Protein AF-X1T1V3-F1 (afdb_monomer_lite)

Secondary structure (DSSP, 8-state):
-HHHHHHHHHHHHHHHHH-SSTT-----TTEEEE--SPPTTSHHHHHHHHHHHHS-EEEES-HHHHHHS-HHHHHHHHHHHHHHH---EEEEEHHHHHHHHHHHHHHHTT----GGGGSHHHHHHHHHHHHHHHHTTS---HHHH---SEEEEESTTHHHHHHHHHHHHSSPPEEEE--TTTS-SEE--TT--S-EE-TTT----B--HHHHSHHHH-TT-----B-----

Radius of gyration: 20.26 Å; chains: 1; bounding box: 56×38×55 Å

Organism: NCBI:txid412755

Foldseek 3Di:
DLLVVLLVVVLQQLQLQLDPDPPDGPDDAAAEEEPLDDDPPFSVNSSVVVNVVVGRYCYQVDNVVVNVDDNVVSNVSSVLVCLQPNHAEYEEALVVLLVSQVVCQVCQVVDDDDPSCVPPSNVVLNVQQVVVCVVVVHTRALCSRHQHSGYEHEDPCCVPRQVSSCVRRVGRHWYFYDDRVQNGQWTDGSVSPDTDGDCVRDDDWAFPPVQVCVCVVPVPDDTDTDPPDDD

Structure (mmCIF, N/CA/C/O backbone):
data_AF-X1T1V3-F1
#
_entry.id   AF-X1T1V3-F1
#
loop_
_atom_site.group_PDB
_atom_site.id
_atom_site.type_symbol
_atom_site.label_atom_id
_atom_site.label_alt_id
_atom_site.label_comp_id
_atom_site.label_asym_id
_atom_site.label_entity_id
_atom_site.label_seq_id
_atom_site.pdbx_PDB_ins_code
_atom_site.Cartn_x
_atom_site.Cartn_y
_atom_site.Cartn_z
_atom_site.occupancy
_atom_site.B_iso_or_equiv
_atom_site.auth_seq_id
_atom_site.auth_comp_id
_atom_site.auth_asym_id
_atom_site.auth_atom_id
_atom_site.pdbx_PDB_model_num
ATOM 1 N N . GLN A 1 1 ? -4.264 11.431 -22.845 1.00 57.78 1 GLN A N 1
ATOM 2 C CA . GLN A 1 1 ? -3.847 10.055 -23.202 1.00 57.78 1 GLN A CA 1
ATOM 3 C C . GLN A 1 1 ? -2.901 9.435 -22.167 1.00 57.78 1 GLN A C 1
ATOM 5 O O . GLN A 1 1 ? -3.275 8.410 -21.622 1.00 57.78 1 GLN A O 1
ATOM 10 N N . SER A 1 2 ? -1.742 10.027 -21.831 1.00 70.00 2 SER A N 1
ATOM 11 C CA . SER A 1 2 ? -0.802 9.435 -20.842 1.00 70.00 2 SER A CA 1
ATOM 12 C C . SER A 1 2 ? -1.413 9.230 -19.439 1.00 70.00 2 SER A C 1
ATOM 14 O O . SER A 1 2 ? -1.396 8.122 -18.909 1.00 70.00 2 SER A O 1
ATOM 16 N N . VAL A 1 3 ? -2.082 10.254 -18.893 1.00 74.75 3 VAL A N 1
ATOM 17 C CA . VAL A 1 3 ? -2.753 10.182 -17.576 1.00 74.75 3 VAL A CA 1
ATOM 18 C C . VAL A 1 3 ? -3.856 9.116 -17.538 1.00 74.75 3 VAL A C 1
ATOM 20 O O . VAL A 1 3 ? -3.988 8.389 -16.560 1.00 74.75 3 VAL A O 1
ATOM 23 N N . GLU A 1 4 ? -4.626 8.969 -18.617 1.00 80.62 4 GLU A N 1
ATOM 24 C CA . GLU A 1 4 ? -5.688 7.958 -18.705 1.00 80.62 4 GLU A CA 1
ATOM 25 C C . GLU A 1 4 ? -5.118 6.535 -18.656 1.00 80.62 4 GLU A C 1
ATOM 27 O O . GLU A 1 4 ? -5.645 5.678 -17.945 1.00 80.62 4 GLU A O 1
ATOM 32 N N . LYS A 1 5 ? -4.009 6.287 -19.365 1.00 82.06 5 LYS A N 1
ATOM 33 C CA . LYS A 1 5 ? -3.318 4.997 -19.298 1.00 82.06 5 LYS A CA 1
ATOM 34 C C . LYS A 1 5 ? -2.769 4.734 -17.893 1.00 82.06 5 LYS A C 1
ATOM 36 O O . LYS A 1 5 ? -2.969 3.646 -17.365 1.00 82.06 5 LYS A O 1
ATOM 41 N N . ALA A 1 6 ? -2.194 5.745 -17.236 1.00 80.56 6 ALA A N 1
ATOM 42 C CA . ALA A 1 6 ? -1.759 5.625 -15.846 1.00 80.56 6 ALA A CA 1
ATOM 43 C C . ALA A 1 6 ? -2.920 5.237 -14.910 1.00 80.56 6 ALA A C 1
ATOM 45 O O . ALA A 1 6 ? -2.783 4.308 -14.115 1.00 80.56 6 ALA A O 1
ATOM 46 N N . VAL A 1 7 ? -4.092 5.873 -15.042 1.00 85.31 7 VAL A N 1
ATOM 47 C CA . VAL A 1 7 ? -5.290 5.511 -14.260 1.00 85.31 7 VAL A CA 1
ATOM 48 C C . VAL A 1 7 ? -5.696 4.055 -14.493 1.00 85.31 7 VAL A C 1
ATOM 50 O O . VAL A 1 7 ? -6.001 3.351 -13.528 1.00 85.31 7 VAL A O 1
ATOM 53 N N . ARG A 1 8 ? -5.662 3.568 -15.742 1.00 88.44 8 ARG A N 1
ATOM 54 C CA . ARG A 1 8 ? -5.943 2.155 -16.054 1.00 88.44 8 ARG A CA 1
ATOM 55 C C . ARG A 1 8 ? -4.969 1.216 -15.344 1.00 88.44 8 ARG A C 1
ATOM 57 O O . ARG A 1 8 ? -5.416 0.234 -14.754 1.00 88.44 8 ARG A O 1
ATOM 64 N N . SER A 1 9 ? -3.679 1.545 -15.322 1.00 88.75 9 SER A N 1
ATOM 65 C CA . SER A 1 9 ? -2.651 0.767 -14.619 1.00 88.75 9 SER A CA 1
ATOM 66 C C . SER A 1 9 ? -2.886 0.728 -13.105 1.00 88.75 9 SER A C 1
ATOM 68 O O . SER A 1 9 ? -2.829 -0.345 -12.500 1.00 88.75 9 SER A O 1
ATOM 70 N N . TYR A 1 10 ? -3.244 1.858 -12.485 1.00 88.00 10 TYR A N 1
ATOM 71 C CA . TYR A 1 10 ? -3.597 1.899 -11.059 1.00 88.00 10 TYR A CA 1
ATOM 72 C C . TYR A 1 10 ? -4.877 1.118 -10.744 1.00 88.00 10 TYR A C 1
ATOM 74 O O . TYR A 1 10 ? -4.926 0.410 -9.737 1.00 88.00 1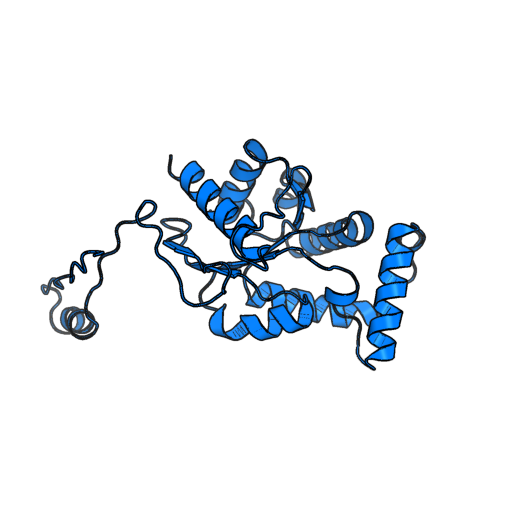0 TYR A O 1
ATOM 82 N N . LEU A 1 11 ? -5.901 1.194 -11.601 1.00 90.12 11 LEU A N 1
ATOM 83 C CA . LEU A 1 11 ? -7.131 0.409 -11.457 1.00 90.12 11 LEU A CA 1
ATOM 84 C C . LEU A 1 11 ? -6.856 -1.092 -11.577 1.00 90.12 11 LEU A C 1
ATOM 86 O O . LEU A 1 11 ? -7.325 -1.864 -10.740 1.00 90.12 11 LEU A O 1
ATOM 90 N N . ALA A 1 12 ? -6.059 -1.504 -12.565 1.00 91.62 12 ALA A N 1
ATOM 91 C CA . ALA A 1 12 ? -5.619 -2.887 -12.710 1.00 91.62 12 ALA A CA 1
ATOM 92 C C . ALA A 1 12 ? -4.871 -3.355 -11.452 1.00 91.62 12 ALA A C 1
ATOM 94 O O . ALA A 1 12 ? -5.213 -4.391 -10.879 1.00 91.62 12 ALA A O 1
ATOM 95 N N . GLY A 1 13 ? -3.932 -2.545 -10.954 1.00 91.94 13 GLY A N 1
ATOM 96 C CA . GLY A 1 13 ? -3.232 -2.797 -9.696 1.00 91.94 13 GLY A CA 1
ATOM 97 C C . GLY A 1 13 ? -4.182 -2.925 -8.501 1.00 91.94 13 GLY A C 1
ATOM 98 O O . GLY A 1 13 ? -4.046 -3.851 -7.706 1.00 91.94 13 GLY A O 1
ATOM 99 N N . ALA A 1 14 ? -5.194 -2.062 -8.383 1.00 91.19 14 ALA A N 1
ATOM 100 C CA . ALA A 1 14 ? -6.156 -2.095 -7.281 1.00 91.19 14 ALA A CA 1
ATOM 101 C C . ALA A 1 14 ? -7.064 -3.331 -7.337 1.00 91.19 14 ALA A C 1
ATOM 103 O O . ALA A 1 14 ? -7.354 -3.949 -6.307 1.00 91.19 14 ALA A O 1
ATOM 104 N N . ILE A 1 15 ? -7.481 -3.739 -8.536 1.00 92.94 15 ILE A N 1
ATOM 105 C CA . ILE A 1 15 ? -8.208 -4.993 -8.733 1.00 92.94 15 ILE A CA 1
ATOM 106 C C . ILE A 1 15 ? -7.327 -6.150 -8.254 1.00 92.94 15 ILE A C 1
ATOM 108 O O . ILE A 1 15 ? -7.694 -6.832 -7.292 1.00 92.94 15 ILE A O 1
ATOM 112 N N . LEU A 1 16 ? -6.127 -6.287 -8.827 1.00 94.00 16 LEU A N 1
ATOM 113 C CA . LEU A 1 16 ? -5.197 -7.386 -8.553 1.00 94.00 16 LEU A CA 1
ATOM 114 C C . LEU A 1 16 ? -4.740 -7.441 -7.092 1.00 94.00 16 LEU A C 1
ATOM 116 O O . LEU A 1 16 ? -4.617 -8.530 -6.529 1.00 94.00 16 LEU A O 1
ATOM 120 N N . ALA A 1 17 ? -4.554 -6.289 -6.443 1.00 92.50 17 ALA A N 1
ATOM 121 C CA . ALA A 1 17 ? -4.147 -6.213 -5.042 1.00 92.50 17 ALA A CA 1
ATOM 122 C C . ALA A 1 17 ? -5.199 -6.832 -4.115 1.00 92.50 17 ALA A C 1
ATOM 124 O O . ALA A 1 17 ? -4.857 -7.408 -3.079 1.00 92.50 17 ALA A O 1
ATOM 125 N N . SER A 1 18 ? -6.474 -6.734 -4.500 1.00 91.75 18 SER A N 1
ATOM 126 C CA . SER A 1 18 ? -7.598 -7.269 -3.734 1.00 91.75 18 SER A CA 1
ATOM 127 C C . SER A 1 18 ? -7.984 -8.708 -4.075 1.00 91.75 18 SER A C 1
ATOM 129 O O . SER A 1 18 ? -8.665 -9.348 -3.265 1.00 91.75 18 SER A O 1
ATOM 131 N N . CYS A 1 19 ? -7.541 -9.220 -5.228 1.00 91.12 19 CYS A N 1
ATOM 132 C CA . CYS A 1 19 ? -7.788 -10.587 -5.678 1.00 91.12 19 CYS A CA 1
ATOM 133 C C . CYS A 1 19 ? -7.136 -11.613 -4.741 1.00 91.12 19 CYS A C 1
ATOM 135 O O . CYS A 1 19 ? -5.940 -11.538 -4.443 1.00 91.12 19 CYS A O 1
ATOM 137 N N . ARG A 1 20 ? -7.906 -12.628 -4.342 1.00 84.31 20 ARG A N 1
ATOM 138 C CA . ARG A 1 20 ? -7.406 -13.847 -3.684 1.00 84.31 20 ARG A CA 1
ATOM 139 C C . ARG A 1 20 ? -7.387 -15.042 -4.632 1.00 84.31 20 ARG A C 1
ATOM 141 O O . ARG A 1 20 ? -6.639 -15.987 -4.409 1.00 84.31 20 ARG A O 1
ATOM 148 N N . ARG A 1 21 ? -8.198 -14.993 -5.690 1.00 86.56 21 ARG A N 1
ATOM 149 C CA . ARG A 1 21 ? -8.270 -16.002 -6.753 1.00 86.56 21 ARG A CA 1
ATOM 150 C C . ARG A 1 21 ? -8.454 -15.349 -8.119 1.00 86.56 21 ARG A C 1
ATOM 152 O O . ARG A 1 21 ? -8.899 -14.206 -8.220 1.00 86.56 21 ARG A O 1
ATOM 159 N N . LYS A 1 22 ? -8.137 -16.099 -9.175 1.00 84.81 22 LYS A N 1
ATOM 160 C CA . LYS A 1 22 ? -8.349 -15.672 -10.563 1.00 84.81 22 LYS A CA 1
ATOM 161 C C . LYS A 1 22 ? -9.823 -15.298 -10.789 1.00 84.81 22 LYS A C 1
ATOM 163 O O . LYS A 1 22 ? -10.712 -16.043 -10.386 1.00 84.81 22 LYS A O 1
ATOM 168 N N . GLY A 1 23 ? -10.061 -14.153 -11.431 1.00 82.56 23 GLY A N 1
ATOM 169 C CA . GLY A 1 23 ? -11.401 -13.662 -11.783 1.00 82.56 23 GLY A CA 1
ATOM 170 C C . GLY A 1 23 ? -12.166 -12.954 -10.658 1.00 82.56 23 GLY A C 1
ATOM 171 O O . GLY A 1 23 ? -13.284 -12.503 -10.879 1.00 82.56 23 GLY A O 1
ATOM 172 N N . GLU A 1 24 ? -11.599 -12.832 -9.456 1.00 88.50 24 GLU A N 1
ATOM 173 C CA . GLU A 1 24 ? -12.241 -12.104 -8.359 1.00 88.50 24 GLU A CA 1
ATOM 174 C C . GLU A 1 24 ? -12.024 -10.592 -8.494 1.00 88.50 24 GLU A C 1
ATOM 176 O O . GLU A 1 24 ? -10.892 -10.148 -8.618 1.00 88.50 24 GLU A O 1
ATOM 181 N N . VAL A 1 25 ? -13.081 -9.784 -8.392 1.00 89.50 25 VAL A N 1
ATOM 182 C CA . VAL A 1 25 ? -12.982 -8.316 -8.360 1.00 89.50 25 VAL A CA 1
ATOM 183 C C . VAL A 1 25 ? -13.694 -7.807 -7.111 1.00 89.50 25 VAL A C 1
ATOM 185 O O . VAL A 1 25 ? -14.884 -8.046 -6.930 1.00 89.50 25 VAL A O 1
ATOM 188 N N . ARG A 1 26 ? -12.962 -7.131 -6.215 1.00 90.88 26 ARG A N 1
ATOM 189 C CA . ARG A 1 26 ? -13.500 -6.598 -4.939 1.00 90.88 26 ARG A CA 1
ATOM 190 C C . ARG A 1 26 ? -13.503 -5.070 -4.865 1.00 90.88 26 ARG A C 1
ATOM 192 O O . ARG A 1 26 ? -13.948 -4.503 -3.854 1.00 90.88 26 ARG A O 1
ATOM 199 N N . LEU A 1 27 ? -12.982 -4.429 -5.910 1.00 90.31 27 LEU A N 1
ATOM 200 C CA . LEU A 1 27 ? -13.048 -2.992 -6.119 1.00 90.31 27 LEU A CA 1
ATOM 201 C C . LEU A 1 27 ? -14.495 -2.622 -6.469 1.00 90.31 27 LEU A C 1
ATOM 203 O O . LEU A 1 27 ? -15.092 -3.237 -7.347 1.00 90.31 27 LEU A O 1
ATOM 207 N N . ALA A 1 28 ? -15.064 -1.654 -5.754 1.00 90.75 28 ALA A N 1
ATOM 208 C CA . ALA A 1 28 ? -16.462 -1.249 -5.910 1.00 90.75 28 ALA A CA 1
ATOM 209 C C . ALA A 1 28 ? -16.624 0.265 -5.690 1.00 90.75 28 ALA A C 1
ATOM 211 O O . ALA A 1 28 ? -15.803 0.845 -4.972 1.00 90.75 28 ALA A O 1
ATOM 212 N N . PRO A 1 29 ? -17.656 0.913 -6.254 1.00 90.19 29 PRO A N 1
ATOM 213 C CA . PRO A 1 29 ? -17.954 2.315 -5.963 1.00 90.19 29 PRO A CA 1
ATOM 214 C C . PRO A 1 29 ? -18.037 2.589 -4.452 1.00 90.19 29 PRO A C 1
ATOM 216 O O . PRO A 1 29 ? -18.464 1.730 -3.679 1.00 90.19 29 PRO A O 1
ATOM 219 N N . GLY A 1 30 ? -17.592 3.769 -4.023 1.00 89.38 30 GLY A N 1
ATOM 220 C CA . GLY A 1 30 ? -17.493 4.138 -2.608 1.00 89.38 30 GLY A CA 1
ATOM 221 C C . GLY A 1 30 ? -16.300 3.507 -1.877 1.00 89.38 30 GLY A C 1
ATOM 222 O O . GLY A 1 30 ? -16.253 3.501 -0.646 1.00 89.38 30 GLY A O 1
ATOM 223 N N . THR A 1 31 ? -15.327 2.958 -2.610 1.00 92.56 31 THR A N 1
ATOM 224 C CA . THR A 1 31 ? -14.102 2.403 -2.018 1.00 92.56 31 THR A CA 1
ATOM 225 C C . THR A 1 31 ? -13.324 3.483 -1.266 1.00 92.56 31 THR A C 1
ATOM 227 O O . THR A 1 31 ? -13.092 4.569 -1.790 1.00 92.56 31 THR A O 1
ATOM 230 N N . ARG A 1 32 ? -12.884 3.168 -0.044 1.00 93.94 32 ARG A N 1
ATOM 231 C CA . ARG A 1 32 ? -12.164 4.099 0.836 1.00 93.94 32 ARG A CA 1
ATOM 232 C C . ARG A 1 32 ? -10.656 3.925 0.686 1.00 93.94 32 ARG A C 1
ATOM 234 O O . ARG A 1 32 ? -10.123 2.868 1.042 1.00 93.94 32 ARG A O 1
ATOM 241 N N . ILE A 1 33 ? -9.976 4.953 0.193 1.00 91.69 33 ILE A N 1
ATOM 242 C CA . ILE A 1 33 ? -8.538 4.932 -0.086 1.00 91.69 33 ILE A CA 1
ATOM 243 C C . ILE A 1 33 ? -7.833 5.929 0.830 1.00 91.69 33 ILE A C 1
ATOM 245 O O . ILE A 1 33 ? -8.244 7.083 0.945 1.00 91.69 33 ILE A O 1
ATOM 249 N N . LEU A 1 34 ? -6.766 5.489 1.493 1.00 90.69 34 LEU A N 1
ATOM 250 C CA . LEU A 1 34 ? -5.936 6.381 2.297 1.00 90.69 34 LEU A CA 1
ATOM 251 C C . LEU A 1 34 ? -5.045 7.238 1.384 1.00 90.69 34 LEU A C 1
ATOM 253 O O . LEU A 1 34 ? -4.189 6.708 0.674 1.00 90.69 34 LEU A O 1
ATOM 257 N N . ALA A 1 35 ? -5.232 8.557 1.427 1.00 81.25 35 ALA A N 1
ATOM 258 C CA . ALA A 1 35 ? -4.537 9.523 0.580 1.00 81.25 35 ALA A CA 1
ATOM 259 C C . ALA A 1 35 ? -3.225 9.995 1.230 1.00 81.25 35 ALA A C 1
ATOM 261 O O . ALA A 1 35 ? -3.112 11.116 1.722 1.00 81.25 35 ALA A O 1
ATOM 262 N N . ILE A 1 36 ? -2.225 9.112 1.255 1.00 80.94 36 ILE A N 1
ATOM 263 C CA . ILE A 1 36 ? -0.886 9.398 1.811 1.00 80.94 36 ILE A CA 1
ATOM 264 C C . ILE A 1 36 ? 0.190 9.593 0.738 1.00 80.94 36 ILE A C 1
ATOM 266 O O . ILE A 1 36 ? 1.361 9.752 1.064 1.00 80.94 36 ILE A O 1
ATOM 270 N N . LEU A 1 37 ? -0.189 9.624 -0.537 1.00 76.38 37 LEU A N 1
ATOM 271 C CA . LEU A 1 37 ? 0.731 9.866 -1.648 1.00 76.38 37 LEU A CA 1
ATOM 272 C C . LEU A 1 37 ? 1.066 11.350 -1.795 1.00 76.38 37 LEU A C 1
ATOM 274 O O . LEU A 1 37 ? 0.337 12.220 -1.314 1.00 76.38 37 LEU A O 1
ATOM 278 N N . ALA A 1 38 ? 2.188 11.649 -2.441 1.00 78.25 38 ALA A N 1
ATOM 279 C CA . ALA A 1 38 ? 2.559 13.025 -2.734 1.00 78.25 38 ALA A CA 1
ATOM 280 C C . ALA A 1 38 ? 1.441 13.706 -3.557 1.00 78.25 38 ALA A C 1
ATOM 282 O O . ALA A 1 38 ? 0.940 13.094 -4.505 1.00 78.25 38 ALA A O 1
ATOM 283 N N . PRO A 1 39 ? 0.995 14.916 -3.169 1.00 78.12 39 PRO A N 1
ATOM 284 C CA . PRO A 1 39 ? -0.026 15.637 -3.922 1.00 78.12 39 PRO A CA 1
ATOM 285 C C . PRO A 1 39 ? 0.531 16.079 -5.288 1.00 78.12 39 PRO A C 1
ATOM 287 O O . PRO A 1 39 ? 1.727 15.961 -5.535 1.00 78.12 39 PRO A O 1
ATOM 290 N N . PRO A 1 40 ? -0.291 16.592 -6.205 1.00 78.31 40 PRO A N 1
ATOM 291 C CA . PRO A 1 40 ? 0.194 17.303 -7.389 1.00 78.31 40 PRO A CA 1
ATOM 292 C C . PRO A 1 40 ? 1.275 18.352 -7.049 1.00 78.31 40 PRO A C 1
ATOM 294 O O . PRO A 1 40 ? 1.181 18.97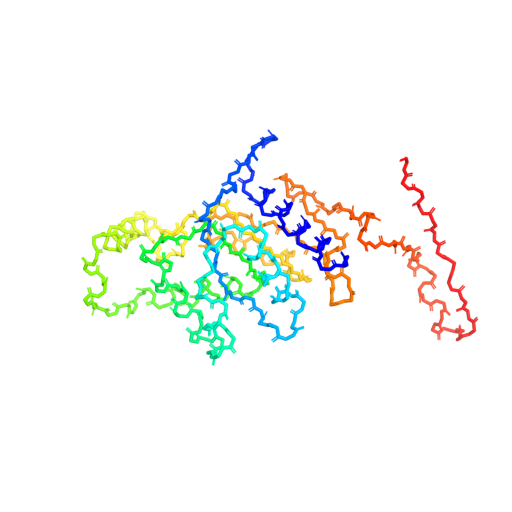7 -5.990 1.00 78.31 40 PRO A O 1
ATOM 297 N N . PRO A 1 41 ? 2.316 18.545 -7.887 1.00 74.31 41 PRO A N 1
ATOM 298 C CA . PRO A 1 41 ? 2.481 18.073 -9.271 1.00 74.31 41 PRO A CA 1
ATOM 299 C C . PRO A 1 41 ? 3.126 16.680 -9.416 1.00 74.31 41 PRO A C 1
ATOM 301 O O . PRO A 1 41 ? 3.530 16.297 -10.512 1.00 74.31 41 PRO A O 1
ATOM 304 N N . TYR A 1 42 ? 3.260 15.904 -8.335 1.00 78.25 42 TYR A N 1
ATOM 305 C CA . TYR A 1 42 ? 3.820 14.555 -8.430 1.00 78.25 42 TYR A CA 1
ATOM 306 C C . TYR A 1 42 ? 2.890 13.621 -9.224 1.00 78.25 42 TYR A C 1
ATOM 308 O O . TYR A 1 42 ? 1.667 13.657 -9.067 1.00 78.25 42 TYR A O 1
ATOM 316 N N . ALA A 1 43 ? 3.471 12.726 -10.032 1.00 76.44 43 ALA A N 1
ATOM 317 C CA . ALA A 1 43 ? 2.729 11.808 -10.908 1.00 76.44 43 ALA A CA 1
ATOM 318 C C . ALA A 1 43 ? 1.690 10.946 -10.160 1.00 76.44 43 ALA A C 1
ATOM 320 O O . ALA A 1 43 ? 0.620 10.642 -10.687 1.00 76.44 43 ALA A O 1
ATOM 321 N N . SER A 1 44 ? 1.978 10.571 -8.910 1.00 76.31 44 SER A N 1
ATOM 322 C CA . SER A 1 44 ? 1.055 9.827 -8.047 1.00 76.31 44 SER A CA 1
ATOM 323 C C . SER A 1 44 ? -0.169 10.654 -7.637 1.00 76.31 44 SER A C 1
ATOM 325 O O . SER A 1 44 ? -1.283 10.129 -7.638 1.00 76.31 44 SER A O 1
ATOM 327 N N . GLY A 1 45 ? 0.012 11.943 -7.348 1.00 80.19 45 GLY A N 1
ATOM 328 C CA . GLY A 1 45 ? -1.072 12.875 -7.045 1.00 80.19 45 GLY A CA 1
ATOM 329 C C . GLY A 1 45 ? -1.974 13.133 -8.252 1.00 80.19 45 GLY A C 1
ATOM 330 O O . GLY A 1 45 ? -3.196 13.040 -8.133 1.00 80.19 45 GLY A O 1
ATOM 331 N N . GLU A 1 46 ? -1.386 13.369 -9.428 1.00 82.00 46 GLU A N 1
ATOM 332 C CA . GLU A 1 46 ? -2.144 13.574 -10.674 1.00 82.00 46 GLU A CA 1
ATOM 333 C C . GLU A 1 46 ? -2.939 12.325 -11.079 1.00 82.00 46 GLU A C 1
ATOM 335 O O . GLU A 1 46 ? -4.116 12.413 -11.437 1.00 82.00 46 GLU A O 1
ATOM 340 N N . ALA A 1 47 ? -2.349 11.135 -10.937 1.00 80.00 47 ALA A N 1
ATOM 341 C CA . ALA A 1 47 ? -3.058 9.885 -11.190 1.00 80.00 47 ALA A CA 1
ATOM 342 C C . ALA A 1 47 ? -4.249 9.682 -10.240 1.00 80.00 47 ALA A C 1
ATOM 344 O O . ALA A 1 47 ? -5.298 9.201 -10.664 1.00 80.00 47 ALA A O 1
ATOM 345 N N . PHE A 1 48 ? -4.120 10.068 -8.968 1.00 79.38 48 PHE A N 1
ATOM 346 C CA . PHE A 1 48 ? -5.209 9.981 -7.992 1.00 79.38 48 PHE A CA 1
ATOM 347 C C . PHE A 1 48 ? -6.326 10.991 -8.268 1.00 79.38 48 PHE A C 1
ATOM 349 O O . PHE A 1 48 ? -7.506 10.651 -8.145 1.00 79.38 48 PHE A O 1
ATOM 356 N N . ARG A 1 49 ? -5.971 12.208 -8.696 1.00 83.00 49 ARG A N 1
ATOM 357 C CA . ARG A 1 49 ? -6.935 13.214 -9.152 1.00 83.00 49 ARG A CA 1
ATOM 358 C C . ARG A 1 49 ? -7.719 12.699 -10.357 1.00 83.00 49 ARG A C 1
ATOM 360 O O . ARG A 1 49 ? -8.948 12.694 -10.320 1.00 83.00 49 ARG A O 1
ATOM 367 N N . ALA A 1 50 ? -7.037 12.168 -11.366 1.00 84.81 50 ALA A N 1
ATOM 368 C CA . ALA A 1 50 ? -7.686 11.581 -12.534 1.00 84.81 50 ALA A CA 1
ATOM 369 C C . ALA A 1 50 ? -8.529 10.338 -12.182 1.00 84.81 50 ALA A C 1
ATOM 371 O O . ALA A 1 50 ? -9.646 10.185 -12.674 1.00 84.81 50 ALA A O 1
ATOM 372 N N . LEU A 1 51 ? -8.054 9.485 -11.266 1.00 83.62 51 LEU A N 1
ATOM 373 C CA . LEU A 1 51 ? -8.818 8.342 -10.758 1.00 83.62 51 LEU A CA 1
ATOM 374 C C . LEU A 1 51 ? -10.143 8.789 -10.128 1.00 83.62 51 LEU A C 1
ATOM 376 O O . LEU A 1 51 ? -11.167 8.159 -10.376 1.00 83.62 51 LEU A O 1
ATOM 380 N N . SER A 1 52 ? -10.142 9.881 -9.357 1.00 82.31 52 SER A N 1
ATOM 381 C CA . SER A 1 52 ? -11.350 10.401 -8.698 1.00 82.31 52 SER A CA 1
ATOM 382 C C . SER A 1 52 ? -12.420 10.911 -9.672 1.00 82.31 52 SER A C 1
ATOM 384 O O . SER A 1 52 ? -13.601 10.915 -9.335 1.00 82.31 52 SER A O 1
ATOM 386 N N . GLN A 1 53 ? -12.022 11.292 -10.890 1.00 84.00 53 GLN A N 1
ATOM 387 C CA . GLN A 1 53 ? -12.940 11.733 -11.945 1.00 84.00 53 GLN A CA 1
ATOM 388 C C . GLN A 1 53 ? -13.618 10.557 -12.663 1.00 84.00 53 GLN A C 1
ATOM 390 O O . GLN A 1 53 ? -14.703 10.716 -13.214 1.00 84.00 53 GLN A O 1
ATOM 395 N N . ILE A 1 54 ? -12.984 9.380 -12.666 1.00 84.06 54 ILE A N 1
ATOM 396 C CA . ILE A 1 54 ? -13.416 8.208 -13.448 1.00 84.06 54 ILE A CA 1
ATOM 397 C C . ILE A 1 54 ? -14.036 7.131 -12.547 1.00 84.06 54 ILE A C 1
ATOM 399 O O . ILE A 1 54 ? -14.888 6.356 -12.980 1.00 84.06 54 ILE A O 1
ATOM 403 N N . PHE A 1 55 ? -13.627 7.073 -11.281 1.00 85.38 55 PHE A N 1
ATOM 404 C CA . PHE A 1 55 ? -14.059 6.063 -10.331 1.00 85.38 55 PHE A CA 1
ATOM 405 C C . PHE A 1 55 ? -14.488 6.700 -9.009 1.00 85.38 55 PHE A C 1
ATOM 407 O O . PHE A 1 55 ? -13.766 7.497 -8.412 1.00 85.38 55 PHE A O 1
ATOM 414 N N . SER A 1 56 ? -15.660 6.296 -8.514 1.00 86.88 56 SER A N 1
ATOM 415 C CA . SER A 1 56 ? -16.180 6.759 -7.227 1.00 86.88 56 SER A CA 1
ATOM 416 C C . SER A 1 56 ? -15.367 6.152 -6.076 1.00 86.88 56 SER A C 1
ATOM 418 O O . SER A 1 56 ? -15.664 5.059 -5.586 1.00 86.88 56 SER A O 1
ATOM 420 N N . ALA A 1 57 ? -14.319 6.860 -5.657 1.00 86.62 57 ALA A N 1
ATOM 421 C CA . ALA A 1 57 ? -13.504 6.544 -4.492 1.00 86.62 57 ALA A CA 1
ATOM 422 C C . ALA A 1 57 ? -13.552 7.681 -3.466 1.00 86.62 57 ALA A C 1
ATOM 424 O O . ALA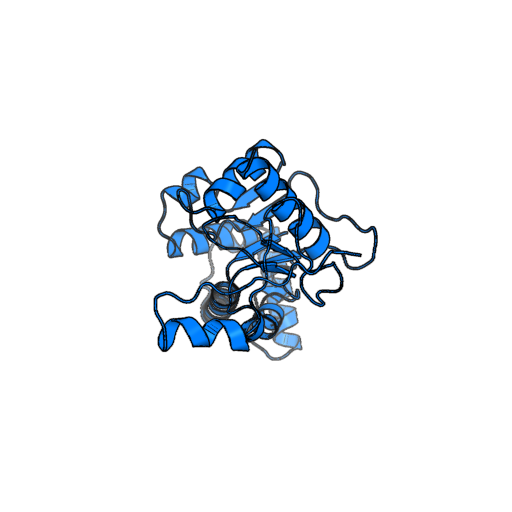 A 1 57 ? -13.506 8.861 -3.807 1.00 86.62 57 ALA A O 1
ATOM 425 N N . HIS A 1 58 ? -13.587 7.312 -2.189 1.00 89.88 58 HIS A N 1
ATOM 426 C CA . HIS A 1 58 ? -13.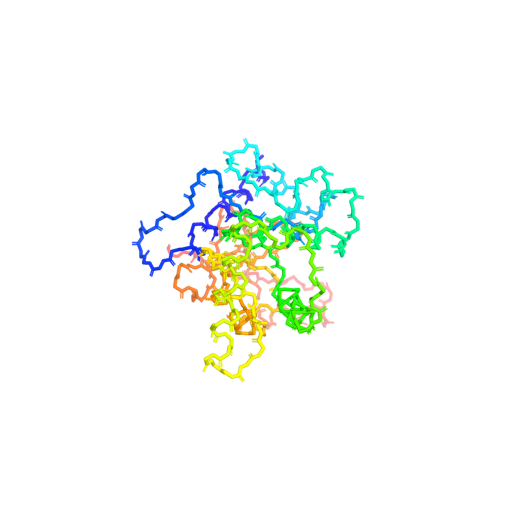457 8.243 -1.079 1.00 89.88 58 HIS A CA 1
ATOM 427 C C . HIS A 1 58 ? -12.000 8.293 -0.631 1.00 89.88 58 HIS A C 1
ATOM 429 O O . HIS A 1 58 ? -11.524 7.405 0.083 1.00 89.88 58 HIS A O 1
ATOM 435 N N . MET A 1 59 ? -11.304 9.341 -1.063 1.00 88.44 59 MET A N 1
ATOM 436 C CA . MET A 1 59 ? -9.964 9.667 -0.583 1.00 88.44 59 MET A CA 1
ATOM 437 C C . MET A 1 59 ? -10.054 10.206 0.847 1.00 88.44 59 MET A C 1
ATOM 439 O O . MET A 1 59 ? -10.913 11.037 1.150 1.00 88.44 59 MET A O 1
ATOM 443 N N . MET A 1 60 ? -9.198 9.705 1.737 1.00 90.69 60 MET A N 1
ATOM 444 C CA . MET A 1 60 ? -9.151 10.131 3.136 1.00 90.69 60 MET A CA 1
ATOM 445 C C . MET A 1 60 ? -7.732 10.579 3.520 1.00 90.69 60 MET A C 1
ATOM 447 O O . MET A 1 60 ? -6.844 9.721 3.577 1.00 90.69 60 MET A O 1
ATOM 451 N N . PRO A 1 61 ? -7.512 11.873 3.826 1.00 88.06 61 PRO A N 1
ATOM 452 C CA . PRO A 1 61 ? -8.466 12.983 3.669 1.00 88.06 61 PRO A CA 1
ATOM 453 C C . PRO A 1 61 ? -8.796 13.264 2.188 1.00 88.06 61 PRO A C 1
ATOM 455 O O . PRO A 1 61 ? -8.205 12.653 1.296 1.00 88.06 61 PRO A O 1
ATOM 458 N N . SER A 1 62 ? -9.775 14.139 1.921 1.00 87.19 62 SER A N 1
ATOM 459 C CA . SER A 1 62 ? -10.121 14.526 0.543 1.00 87.19 62 SER A CA 1
ATOM 460 C C . SER A 1 62 ? -8.907 15.130 -0.166 1.00 87.19 62 SER A C 1
ATOM 462 O O . SER A 1 62 ? -8.004 15.647 0.490 1.00 87.19 62 SER A O 1
ATOM 464 N N . LEU A 1 63 ? -8.881 15.079 -1.502 1.00 82.06 63 LEU A N 1
ATOM 465 C CA . LEU A 1 63 ? -7.752 15.601 -2.283 1.00 82.06 63 LEU A CA 1
ATOM 466 C C . LEU A 1 63 ? -7.487 17.087 -1.988 1.00 82.06 63 LEU A C 1
ATOM 468 O O . LEU A 1 63 ? -6.349 17.458 -1.741 1.00 82.06 63 LEU A O 1
ATOM 472 N N . GLU A 1 64 ? -8.539 17.901 -1.885 1.00 82.56 64 GLU A N 1
ATOM 473 C CA . GLU A 1 64 ? -8.434 19.330 -1.549 1.00 82.56 64 GLU A CA 1
ATOM 474 C C . GLU A 1 64 ? -7.765 19.571 -0.186 1.00 82.56 64 GLU A C 1
ATOM 476 O O . GLU A 1 64 ? -6.896 20.429 -0.035 1.00 82.56 64 GLU A O 1
ATOM 481 N N . THR A 1 65 ? -8.127 18.781 0.830 1.00 83.12 65 THR A N 1
ATOM 482 C CA . THR A 1 65 ? -7.486 18.875 2.147 1.00 83.12 65 THR A CA 1
ATOM 483 C C . THR A 1 65 ? -6.065 18.315 2.103 1.00 83.12 65 THR A C 1
ATOM 485 O O . THR A 1 65 ? -5.154 18.894 2.681 1.00 83.12 65 THR A O 1
ATOM 488 N N . ALA A 1 66 ? -5.844 17.213 1.386 1.00 80.44 66 ALA A N 1
ATOM 489 C CA . ALA A 1 66 ? -4.545 16.562 1.248 1.00 80.44 66 ALA A CA 1
ATOM 490 C C . ALA A 1 66 ? -3.480 17.419 0.538 1.00 80.44 66 ALA A C 1
ATOM 492 O O . ALA A 1 66 ? -2.291 17.132 0.700 1.00 80.44 66 ALA A O 1
ATOM 493 N N . GLU A 1 67 ? -3.900 18.406 -0.257 1.00 81.50 67 GLU A N 1
ATOM 494 C CA . GLU A 1 67 ? -3.040 19.366 -0.962 1.00 81.50 67 GLU A CA 1
ATOM 495 C C . GLU A 1 67 ? -2.636 20.564 -0.089 1.00 81.50 67 GLU A C 1
ATOM 497 O O . GLU A 1 67 ? -1.619 21.196 -0.357 1.00 81.50 67 GLU A O 1
ATOM 502 N N . THR A 1 68 ? -3.408 20.873 0.956 1.00 83.38 68 THR A N 1
ATOM 503 C CA . THR A 1 68 ? -3.225 22.080 1.784 1.00 83.38 68 THR A CA 1
ATOM 504 C C . THR A 1 68 ? -2.578 21.810 3.137 1.00 83.38 68 THR A C 1
ATOM 506 O O . THR A 1 68 ? -1.994 22.718 3.723 1.00 83.38 68 THR A O 1
ATOM 509 N N . VAL A 1 69 ? -2.675 20.580 3.645 1.00 85.56 69 VAL A N 1
ATOM 510 C CA . VAL A 1 69 ? -2.123 20.201 4.952 1.00 85.56 69 VAL A CA 1
ATOM 511 C C . VAL A 1 69 ? -0.761 19.520 4.827 1.00 85.56 69 VAL A C 1
ATOM 513 O O . VAL A 1 69 ? -0.491 18.774 3.884 1.00 85.56 69 VAL A O 1
ATOM 516 N N . GLU A 1 70 ? 0.076 19.719 5.842 1.00 87.75 70 GLU A N 1
ATOM 517 C CA . GLU A 1 70 ? 1.377 19.063 5.966 1.00 87.75 70 GLU A CA 1
ATOM 518 C C . GLU A 1 70 ? 1.259 17.532 5.982 1.00 87.75 70 GLU A C 1
ATOM 520 O O . GLU A 1 70 ? 0.285 16.956 6.477 1.00 87.75 70 GLU A O 1
ATOM 525 N N . PHE A 1 71 ? 2.297 16.843 5.500 1.00 84.44 71 PHE A N 1
ATOM 526 C CA . PHE A 1 71 ? 2.282 15.386 5.314 1.00 84.44 71 PHE A CA 1
ATOM 527 C C . PHE A 1 71 ? 1.898 14.602 6.582 1.00 84.44 71 PHE A C 1
ATOM 529 O O . PHE A 1 71 ? 1.080 13.681 6.530 1.00 84.44 71 PHE A O 1
ATOM 536 N N . GLN A 1 72 ? 2.470 14.974 7.730 1.00 85.06 72 GLN A N 1
ATOM 537 C CA . GLN A 1 72 ? 2.202 14.315 9.014 1.00 85.06 72 GLN A CA 1
ATOM 538 C C . GLN A 1 72 ? 0.766 14.551 9.490 1.00 85.06 72 GLN A C 1
ATOM 540 O O . GLN A 1 72 ? 0.096 13.625 9.954 1.00 85.06 72 GLN A O 1
ATOM 545 N N . GLU A 1 73 ? 0.270 15.777 9.337 1.00 87.31 73 GLU A N 1
ATOM 546 C CA . GLU A 1 73 ? -1.103 16.114 9.696 1.00 87.31 73 GLU A CA 1
ATOM 547 C C . GLU A 1 73 ? -2.099 15.382 8.791 1.00 87.31 73 GLU A C 1
ATOM 549 O O . GLU A 1 73 ? -3.079 14.810 9.274 1.00 87.31 73 GLU A O 1
ATOM 554 N N . ARG A 1 74 ? -1.789 15.284 7.496 1.00 88.19 74 ARG A N 1
ATOM 555 C CA . ARG A 1 74 ? -2.559 14.510 6.523 1.00 88.19 74 ARG A CA 1
ATOM 556 C C . ARG A 1 74 ? -2.722 13.052 6.934 1.00 88.19 74 ARG A C 1
ATOM 558 O O . ARG A 1 74 ? -3.831 12.521 6.892 1.00 88.19 74 ARG A O 1
ATOM 565 N N . ILE A 1 75 ? -1.629 12.405 7.345 1.00 88.00 75 ILE A N 1
ATOM 566 C CA . ILE A 1 75 ? -1.642 11.021 7.836 1.00 88.00 75 ILE A CA 1
ATOM 567 C C . ILE A 1 75 ? -2.539 10.910 9.069 1.00 88.00 75 ILE A C 1
ATOM 569 O O . ILE A 1 75 ? -3.398 10.028 9.125 1.00 88.00 75 ILE A O 1
ATOM 573 N N . ALA A 1 76 ? -2.374 11.808 10.043 1.00 87.81 76 ALA A N 1
ATOM 574 C CA . ALA A 1 76 ? -3.153 11.788 11.278 1.00 87.81 76 ALA A CA 1
ATOM 575 C C . ALA A 1 76 ? -4.659 11.957 11.008 1.00 87.81 76 ALA A C 1
ATOM 577 O O . ALA A 1 76 ? -5.482 11.202 11.540 1.00 87.81 76 ALA A O 1
ATOM 578 N N . GLN A 1 77 ? -5.030 12.899 10.136 1.00 89.19 77 GLN A N 1
ATOM 579 C CA . GLN A 1 77 ? -6.412 13.103 9.705 1.00 89.19 77 GLN A CA 1
ATOM 580 C C . GLN A 1 77 ? -6.949 11.883 8.940 1.00 89.19 77 GLN A C 1
ATOM 582 O O . GLN A 1 77 ? -8.035 11.390 9.259 1.00 89.19 77 GLN A O 1
ATOM 587 N N . GLY A 1 78 ? -6.172 11.334 8.003 1.00 90.50 78 GLY A N 1
ATOM 588 C CA . GLY A 1 78 ? -6.520 10.133 7.242 1.00 90.50 78 GLY A CA 1
ATOM 589 C C . GLY A 1 78 ? -6.761 8.916 8.137 1.00 90.50 78 GLY A C 1
ATOM 590 O O . GLY A 1 78 ? -7.767 8.225 7.982 1.00 90.50 78 GLY A O 1
ATOM 591 N N . PHE A 1 79 ? -5.914 8.689 9.144 1.00 90.12 79 PHE A N 1
ATOM 592 C CA . PHE A 1 79 ? -6.098 7.625 10.136 1.00 90.12 79 PHE A CA 1
ATOM 593 C C . PHE A 1 79 ? -7.326 7.849 11.013 1.00 90.12 79 PHE A C 1
ATOM 595 O O . PHE A 1 79 ? -8.087 6.909 11.252 1.00 90.12 79 PHE A O 1
ATOM 602 N N . LYS A 1 80 ? -7.583 9.085 11.451 1.00 89.25 80 LYS A N 1
ATOM 603 C CA . LYS A 1 80 ? -8.800 9.417 12.204 1.00 89.25 80 LYS A CA 1
ATOM 604 C C . LYS A 1 80 ? -10.057 9.127 11.379 1.00 89.25 80 LYS A C 1
ATOM 606 O O . LYS A 1 80 ? -11.000 8.517 11.885 1.00 89.25 80 LYS A O 1
ATOM 611 N N . MET A 1 81 ? -10.065 9.493 10.099 1.00 91.19 81 MET A N 1
ATOM 612 C CA . MET A 1 81 ? -11.162 9.167 9.183 1.00 91.19 81 MET A CA 1
ATOM 613 C C . MET A 1 81 ? -11.283 7.655 8.967 1.00 91.19 81 MET A C 1
ATOM 615 O O . MET A 1 81 ? -12.379 7.111 9.091 1.00 91.19 81 MET A O 1
ATOM 619 N N . ALA A 1 82 ? -10.169 6.956 8.751 1.00 92.00 82 ALA A N 1
ATOM 620 C CA . ALA A 1 82 ? -10.134 5.507 8.580 1.00 92.00 82 ALA A CA 1
ATOM 621 C C . ALA A 1 82 ? -10.619 4.746 9.826 1.00 92.00 82 ALA A C 1
ATOM 623 O O . ALA A 1 82 ? -11.225 3.680 9.696 1.00 92.00 82 ALA A O 1
ATOM 624 N N . LEU A 1 83 ? -10.389 5.256 11.042 1.00 90.88 83 LEU A N 1
ATOM 625 C CA . LEU A 1 83 ? -10.950 4.677 12.271 1.00 90.88 83 LEU A CA 1
ATOM 626 C C . LEU A 1 83 ? -12.479 4.726 12.264 1.00 90.88 83 LEU A C 1
ATOM 628 O O . LEU A 1 83 ? -13.130 3.755 12.651 1.00 90.88 83 LEU A O 1
ATOM 632 N N . ARG A 1 84 ? -13.054 5.846 11.810 1.00 90.19 84 ARG A N 1
ATOM 633 C CA . ARG A 1 84 ? -14.505 6.048 11.785 1.00 90.19 84 ARG A CA 1
ATOM 634 C C . ARG A 1 84 ? -15.169 5.307 10.634 1.00 90.19 84 ARG A C 1
ATOM 636 O O . ARG A 1 84 ? -16.129 4.571 10.847 1.00 90.19 84 ARG A O 1
ATOM 643 N N . TYR A 1 85 ? -14.656 5.502 9.427 1.00 91.00 85 TYR A N 1
ATOM 644 C CA . TYR A 1 85 ? -15.303 5.062 8.199 1.00 91.00 85 TYR A CA 1
ATOM 645 C C . TYR A 1 85 ? -14.776 3.728 7.689 1.00 91.00 85 TYR A C 1
ATOM 647 O O . TYR A 1 85 ? -15.453 3.106 6.883 1.00 91.00 85 TYR A O 1
ATOM 655 N N . GLY A 1 86 ? -13.640 3.231 8.184 1.00 91.50 86 GLY A N 1
ATOM 656 C CA . GLY A 1 86 ? -12.959 2.046 7.659 1.00 91.50 86 GLY A CA 1
ATOM 657 C C . GLY A 1 86 ? -11.982 2.379 6.531 1.00 91.50 86 GLY A C 1
ATOM 658 O O . GLY A 1 86 ? -11.925 3.510 6.068 1.00 91.50 86 GLY A O 1
ATOM 659 N N . LEU A 1 87 ? -11.212 1.381 6.098 1.00 94.19 87 LEU A N 1
ATOM 660 C CA . LEU A 1 87 ? -10.139 1.519 5.113 1.00 94.19 87 LEU A CA 1
ATOM 661 C C . LEU A 1 87 ? -10.145 0.306 4.181 1.00 94.19 87 LEU A C 1
ATOM 663 O O . LEU A 1 87 ? -10.079 -0.823 4.670 1.00 94.19 87 LEU A O 1
ATOM 667 N N . ASP A 1 88 ? -10.238 0.534 2.869 1.00 95.00 88 ASP A N 1
ATOM 668 C CA . ASP A 1 88 ? -10.251 -0.536 1.866 1.00 95.00 88 ASP A CA 1
ATOM 669 C C . ASP A 1 88 ? -8.923 -0.651 1.120 1.00 95.00 88 ASP A C 1
ATOM 671 O O . ASP A 1 88 ? -8.463 -1.766 0.900 1.00 95.00 88 ASP A O 1
ATOM 675 N N . TYR A 1 89 ? -8.301 0.465 0.738 1.00 93.88 89 TYR A N 1
ATOM 676 C CA . TYR A 1 89 ? -7.034 0.443 0.008 1.00 93.88 89 TYR A CA 1
ATOM 677 C C . TYR A 1 89 ? -6.031 1.443 0.551 1.00 93.88 89 TYR A C 1
ATOM 679 O O . TYR A 1 89 ? -6.388 2.508 1.057 1.00 93.88 89 TYR A O 1
ATOM 687 N N . ILE A 1 90 ? -4.761 1.089 0.401 1.00 92.94 90 ILE A N 1
ATOM 688 C CA . ILE A 1 90 ? -3.624 1.932 0.754 1.00 92.94 90 ILE A CA 1
ATOM 689 C C . ILE A 1 90 ? -2.683 1.963 -0.446 1.00 92.94 90 ILE A C 1
ATOM 691 O O . ILE A 1 90 ? -2.349 0.905 -0.978 1.00 92.94 90 ILE A O 1
ATOM 695 N N . GLY A 1 91 ? -2.272 3.159 -0.861 1.00 89.38 91 GLY A N 1
ATOM 696 C CA . GLY A 1 91 ? -1.206 3.373 -1.839 1.00 89.38 91 GLY A CA 1
ATOM 697 C C . GLY A 1 91 ? -0.059 4.132 -1.180 1.00 89.38 91 GLY A C 1
ATOM 698 O O . GLY A 1 91 ? -0.304 5.182 -0.595 1.00 89.38 91 GLY A O 1
ATOM 699 N N . SER A 1 92 ? 1.165 3.603 -1.219 1.00 88.19 92 SER A N 1
ATOM 700 C CA . SER A 1 92 ? 2.341 4.220 -0.578 1.00 88.19 92 SER A CA 1
ATOM 701 C C . SER A 1 92 ? 3.647 3.607 -1.088 1.00 88.19 92 SER A C 1
ATOM 703 O O . SER A 1 92 ? 3.627 2.535 -1.676 1.00 88.19 92 SER A O 1
ATOM 705 N N . LEU A 1 93 ? 4.796 4.218 -0.795 1.00 88.38 93 LEU A N 1
ATOM 706 C CA . LEU A 1 93 ? 6.069 3.484 -0.805 1.00 88.38 93 LEU A CA 1
ATOM 707 C C . LEU A 1 93 ? 6.073 2.416 0.300 1.00 88.38 93 LEU A C 1
ATOM 709 O O . LEU A 1 93 ? 5.409 2.588 1.335 1.00 88.38 93 LEU A O 1
ATOM 713 N N . ALA A 1 94 ? 6.828 1.334 0.099 1.00 89.50 94 ALA A N 1
ATOM 714 C CA . ALA A 1 94 ? 6.883 0.223 1.046 1.00 89.50 94 ALA A CA 1
ATOM 715 C C . ALA A 1 94 ? 7.516 0.636 2.390 1.00 89.50 94 ALA A C 1
ATOM 717 O O . ALA A 1 94 ? 6.947 0.342 3.443 1.00 89.50 94 ALA A O 1
ATOM 718 N N . SER A 1 95 ? 8.624 1.383 2.371 1.00 90.75 95 SER A N 1
ATOM 719 C CA . SER A 1 95 ? 9.265 1.950 3.572 1.00 90.75 95 SER A CA 1
ATOM 720 C C . SER A 1 95 ? 8.341 2.875 4.365 1.00 90.75 95 SER A C 1
ATOM 722 O O . SER A 1 95 ? 8.217 2.728 5.581 1.00 90.75 95 SER A O 1
ATOM 724 N N . ILE A 1 96 ? 7.634 3.788 3.689 1.00 90.44 96 ILE A N 1
ATOM 725 C CA . ILE A 1 96 ? 6.662 4.687 4.334 1.00 90.44 96 ILE A CA 1
ATOM 726 C C . ILE A 1 96 ? 5.577 3.865 5.027 1.00 90.44 96 ILE A C 1
ATOM 728 O O . ILE A 1 96 ? 5.219 4.140 6.170 1.00 90.44 96 ILE A O 1
ATOM 732 N N . LEU A 1 97 ? 5.074 2.820 4.370 1.00 92.44 97 LEU A N 1
ATOM 733 C CA . LEU A 1 97 ? 4.023 1.981 4.927 1.00 92.44 97 LEU A CA 1
ATOM 734 C C . LEU A 1 97 ? 4.479 1.222 6.186 1.00 92.44 97 LEU A C 1
ATOM 736 O O . LEU A 1 97 ? 3.695 1.068 7.128 1.00 92.44 97 LEU A O 1
ATOM 740 N N . VAL A 1 98 ? 5.740 0.780 6.218 1.00 93.69 98 VAL A N 1
ATOM 741 C CA . VAL A 1 98 ? 6.374 0.194 7.409 1.00 93.69 98 VAL A CA 1
ATOM 742 C C . VAL A 1 98 ? 6.498 1.233 8.513 1.00 93.69 98 VAL A C 1
ATOM 744 O O . VAL A 1 98 ? 6.030 0.987 9.624 1.00 93.69 98 VAL A O 1
ATOM 747 N N . ARG A 1 99 ? 7.024 2.422 8.197 1.00 93.44 99 ARG A N 1
ATOM 748 C CA . ARG A 1 99 ? 7.190 3.504 9.172 1.00 93.44 99 ARG A CA 1
ATOM 749 C C . ARG A 1 99 ? 5.863 3.928 9.796 1.00 93.44 99 ARG A C 1
ATOM 751 O O . ARG A 1 99 ? 5.783 4.154 10.999 1.00 93.44 99 ARG A O 1
ATOM 758 N N . LEU A 1 100 ? 4.804 4.000 8.995 1.00 92.38 100 LEU A N 1
ATOM 759 C CA . LEU A 1 100 ? 3.452 4.271 9.477 1.00 92.38 100 LEU A CA 1
ATOM 760 C C . LEU A 1 100 ? 2.937 3.175 10.414 1.00 92.38 100 LEU A C 1
ATOM 762 O O . LEU A 1 100 ? 2.246 3.482 11.383 1.00 92.38 100 LEU A O 1
ATOM 766 N N . GLY A 1 101 ? 3.280 1.914 10.144 1.00 92.50 101 GLY A N 1
ATOM 767 C CA . GLY A 1 101 ? 2.970 0.794 11.026 1.00 92.50 101 GLY A CA 1
ATOM 768 C C . GLY A 1 101 ? 3.671 0.900 12.379 1.00 92.50 101 GLY A C 1
ATOM 769 O O . GLY A 1 101 ? 3.011 0.780 13.407 1.00 92.50 101 GLY A O 1
ATOM 770 N N . GLU A 1 102 ? 4.971 1.201 12.378 1.00 93.25 102 GLU A N 1
ATOM 771 C CA . GLU A 1 102 ? 5.770 1.420 13.593 1.00 93.25 102 GLU A CA 1
ATOM 772 C C . GLU A 1 102 ? 5.206 2.554 14.447 1.00 93.25 102 GLU A C 1
ATOM 774 O O . GLU A 1 102 ? 4.871 2.348 15.614 1.00 93.25 102 GLU A O 1
ATOM 779 N N . VAL A 1 103 ? 5.033 3.737 13.845 1.00 90.12 103 VAL A N 1
ATOM 780 C CA . VAL A 1 103 ? 4.516 4.927 14.534 1.00 90.12 103 VAL A CA 1
ATOM 781 C C . VAL A 1 103 ? 3.125 4.654 15.101 1.00 90.12 103 VAL A C 1
ATOM 783 O O . VAL A 1 103 ? 2.829 5.041 16.232 1.00 90.12 103 VAL A O 1
ATOM 786 N N . PHE A 1 104 ? 2.274 3.945 14.355 1.00 90.38 104 PHE A N 1
ATOM 787 C CA . PHE A 1 104 ? 0.962 3.542 14.847 1.00 90.38 104 PHE A CA 1
ATOM 788 C C . PHE A 1 104 ? 1.077 2.659 16.097 1.00 90.38 104 PHE A C 1
ATOM 790 O O . PHE A 1 104 ? 0.396 2.896 17.095 1.00 90.38 104 PHE A O 1
ATOM 797 N N . THR A 1 105 ? 1.947 1.651 16.064 1.00 89.50 105 THR A N 1
ATOM 798 C CA . THR A 1 105 ? 2.158 0.732 17.183 1.00 89.50 105 THR A CA 1
ATOM 799 C C . THR A 1 105 ? 2.711 1.449 18.413 1.00 89.50 105 THR A C 1
ATOM 801 O O . THR A 1 105 ? 2.175 1.258 19.506 1.00 89.50 105 THR A O 1
ATOM 804 N N . GLU A 1 106 ? 3.688 2.342 18.246 1.00 88.31 106 GLU A N 1
ATOM 805 C CA . GLU A 1 106 ? 4.229 3.182 19.323 1.00 88.31 106 GLU A CA 1
ATOM 806 C C . GLU A 1 106 ? 3.153 4.079 19.959 1.00 88.31 106 GLU A C 1
ATOM 808 O O . GLU A 1 106 ? 3.076 4.209 21.185 1.00 88.31 106 GLU A O 1
ATOM 813 N N . GLN A 1 107 ? 2.289 4.682 19.138 1.00 82.12 107 GLN A N 1
ATOM 814 C CA . GLN A 1 107 ? 1.228 5.576 19.605 1.00 82.12 107 GLN A CA 1
ATOM 815 C C . GLN A 1 107 ? 0.044 4.827 20.222 1.00 82.12 107 GLN A C 1
ATOM 817 O O . GLN A 1 107 ? -0.593 5.353 21.137 1.00 82.12 107 GLN A O 1
ATOM 822 N N . SER A 1 108 ? -0.241 3.601 19.775 1.00 77.12 108 SER A N 1
ATOM 823 C CA . SER A 1 108 ? -1.373 2.804 20.262 1.00 77.12 108 SER A CA 1
ATOM 824 C C . SER A 1 108 ? -1.313 2.547 21.773 1.00 77.12 108 SER A C 1
ATOM 826 O O . SER A 1 108 ? -2.340 2.604 22.448 1.00 77.12 108 SER A O 1
ATOM 828 N N . GLY A 1 109 ? -0.110 2.370 22.331 1.00 67.38 109 GLY A N 1
ATOM 829 C CA . GLY A 1 109 ? 0.107 2.220 23.774 1.00 67.38 109 GLY A CA 1
ATOM 830 C C . GLY A 1 109 ? -0.056 3.516 24.579 1.00 67.38 109 GLY A C 1
ATOM 831 O O . GLY A 1 109 ? -0.152 3.468 25.802 1.00 67.38 109 GLY A O 1
ATOM 832 N N . ARG A 1 110 ? -0.101 4.675 23.910 1.00 67.00 110 ARG A N 1
ATOM 833 C CA . ARG A 1 110 ? -0.210 6.014 24.517 1.00 67.00 110 ARG A CA 1
ATOM 834 C C . ARG A 1 110 ? -1.531 6.718 24.189 1.00 67.00 110 ARG A C 1
ATOM 836 O O . ARG A 1 110 ? -1.673 7.908 24.474 1.00 67.00 110 ARG A O 1
ATOM 843 N N . MET A 1 111 ? -2.492 6.022 23.576 1.00 65.94 111 MET A N 1
ATOM 844 C CA . MET A 1 111 ? -3.773 6.611 23.185 1.00 65.94 111 MET A CA 1
ATOM 845 C C . MET A 1 111 ? -4.533 7.143 24.409 1.00 65.94 111 MET A C 1
ATOM 847 O O . MET A 1 111 ? -4.995 6.383 25.257 1.00 65.94 111 MET A O 1
ATOM 851 N N . LYS A 1 112 ? -4.696 8.468 24.481 1.00 65.25 112 LYS A N 1
ATOM 852 C CA . LYS A 1 112 ? -5.533 9.132 25.488 1.00 65.25 112 LYS A CA 1
ATOM 853 C C . LYS A 1 112 ? -7.003 8.976 25.118 1.00 65.25 112 LYS A C 1
ATOM 855 O O . LYS A 1 112 ? -7.365 9.225 23.970 1.00 65.25 112 LYS A O 1
ATOM 860 N N . PHE A 1 113 ? -7.849 8.623 26.084 1.00 67.00 113 PHE A N 1
ATOM 861 C CA . PHE A 1 113 ? -9.299 8.581 25.891 1.00 67.00 113 PHE A CA 1
ATOM 862 C C . PHE A 1 113 ? -9.813 9.912 25.326 1.00 67.00 113 PHE A C 1
ATOM 864 O O . PHE A 1 113 ? -9.458 10.986 25.807 1.00 67.00 113 PHE A O 1
ATOM 871 N N . SER A 1 114 ? -10.654 9.840 24.294 1.00 76.31 114 SER A N 1
ATOM 872 C CA . SER A 1 114 ? -11.313 11.011 23.712 1.00 76.31 114 SER A CA 1
ATOM 873 C C . SER A 1 114 ? -12.764 10.693 23.366 1.00 76.31 114 SER A C 1
ATOM 875 O O . SER A 1 114 ? -13.094 9.546 23.062 1.00 76.31 114 SER A O 1
ATOM 877 N N . LEU A 1 115 ? -13.625 11.717 23.353 1.00 75.50 115 LEU A N 1
ATOM 878 C CA . LEU A 1 115 ? -15.041 11.607 22.961 1.00 75.50 115 LEU A CA 1
ATOM 879 C C . LEU A 1 115 ? -15.220 10.964 21.574 1.00 75.50 115 LEU A C 1
ATOM 881 O O . LEU A 1 115 ? -16.193 10.257 21.335 1.00 75.50 115 LEU A O 1
ATOM 885 N N . PHE A 1 116 ? -14.249 11.142 20.674 1.00 80.81 116 PHE A N 1
ATOM 886 C CA . PHE A 1 116 ? -14.233 10.499 19.358 1.00 80.81 116 PHE A CA 1
ATOM 887 C C . PHE A 1 116 ? -14.240 8.962 19.442 1.00 80.81 116 PHE A C 1
ATOM 889 O O . PHE A 1 116 ? -14.848 8.300 18.601 1.00 80.81 116 PHE A O 1
ATOM 896 N N . MET A 1 117 ? -13.607 8.387 20.468 1.00 79.75 117 MET A N 1
ATOM 897 C CA . MET A 1 117 ? -13.561 6.935 20.664 1.00 79.75 117 MET A CA 1
ATOM 898 C C . MET A 1 117 ? -14.901 6.350 21.111 1.00 79.75 117 MET A C 1
ATOM 900 O O . MET A 1 117 ? -15.094 5.149 20.960 1.00 79.75 117 MET A O 1
ATOM 904 N N . LEU A 1 118 ? -15.830 7.172 21.616 1.00 80.94 118 LEU A N 1
ATOM 905 C CA . LEU A 1 118 ? -17.163 6.725 22.033 1.00 80.94 118 LEU A CA 1
ATOM 906 C C . LEU A 1 118 ? -18.095 6.444 20.850 1.00 80.94 118 LEU A C 1
ATOM 908 O O . LEU A 1 118 ? -19.160 5.860 21.034 1.00 80.94 118 LEU A O 1
ATOM 912 N N . HIS A 1 119 ? -17.711 6.826 19.627 1.00 88.50 119 HIS A N 1
ATOM 913 C CA . HIS A 1 119 ? -18.483 6.469 18.445 1.00 88.50 119 HIS A CA 1
ATOM 914 C C . HIS A 1 119 ? -18.554 4.933 18.330 1.00 88.50 119 HIS A C 1
ATOM 916 O O . HIS A 1 119 ? -17.496 4.299 18.251 1.00 88.50 119 HIS A O 1
ATOM 922 N N . PRO A 1 120 ? -19.747 4.312 18.243 1.00 87.06 120 PRO A N 1
ATOM 923 C CA . PRO A 1 120 ? -19.899 2.858 18.372 1.00 87.06 120 PRO A CA 1
ATOM 924 C C . PRO A 1 120 ? -19.001 2.053 17.425 1.00 87.06 120 PRO A C 1
ATOM 926 O O . PRO A 1 120 ? -18.347 1.095 17.831 1.00 87.06 120 PRO A O 1
ATOM 929 N N . GLY A 1 121 ? -18.894 2.490 16.164 1.00 87.50 121 GLY A N 1
ATOM 930 C CA . GLY A 1 121 ? -18.017 1.854 15.175 1.00 87.50 121 GLY A CA 1
ATOM 931 C C . GLY A 1 121 ? -16.517 1.960 15.490 1.00 87.50 121 GLY A C 1
ATOM 932 O O . GLY A 1 121 ? -15.768 1.034 15.185 1.00 87.50 121 GLY A O 1
ATOM 933 N N . VAL A 1 122 ? -16.077 3.054 16.122 1.00 90.38 122 VAL A N 1
ATOM 934 C CA . VAL A 1 122 ? -14.677 3.252 16.532 1.00 90.38 122 VAL A CA 1
ATOM 935 C C . VAL A 1 122 ? -14.388 2.410 17.771 1.00 90.38 122 VAL A C 1
ATOM 937 O O . VAL A 1 122 ? -13.438 1.629 17.760 1.00 90.38 122 VAL A O 1
ATOM 940 N N . ALA A 1 123 ? -15.248 2.496 18.791 1.00 90.25 123 ALA A N 1
ATOM 941 C CA . ALA A 1 123 ? -15.149 1.704 20.015 1.00 90.25 123 ALA A CA 1
ATOM 942 C C . ALA A 1 123 ? -15.076 0.203 19.709 1.00 90.25 123 ALA A C 1
ATOM 944 O O . ALA A 1 123 ? -14.193 -0.491 20.207 1.00 90.25 123 ALA A O 1
ATOM 945 N N . PHE A 1 124 ? -15.948 -0.290 18.824 1.00 91.00 124 PHE A N 1
ATOM 946 C CA . PHE A 1 124 ? -15.959 -1.692 18.416 1.00 91.00 124 PHE A CA 1
ATOM 947 C C . PHE A 1 124 ? -14.647 -2.124 17.742 1.00 91.00 124 PHE A C 1
ATOM 949 O O . PHE A 1 124 ? -14.110 -3.184 18.066 1.00 91.00 124 PHE A O 1
ATOM 956 N N . ARG A 1 125 ? -14.095 -1.311 16.828 1.00 92.19 125 ARG A N 1
ATOM 957 C CA . ARG A 1 125 ? -12.806 -1.609 16.174 1.00 92.19 125 ARG A CA 1
ATOM 958 C C . ARG A 1 125 ? -11.656 -1.621 17.173 1.00 92.19 125 ARG A C 1
ATOM 960 O O . ARG A 1 125 ? -10.848 -2.543 17.130 1.00 92.19 125 ARG A O 1
ATOM 967 N N . LEU A 1 126 ? -11.602 -0.636 18.070 1.00 91.31 126 LEU A N 1
ATOM 968 C CA . LEU A 1 126 ? -10.565 -0.547 19.099 1.00 91.31 126 LEU A CA 1
ATOM 969 C C . LEU A 1 126 ? -10.651 -1.713 20.086 1.00 91.31 126 LEU A C 1
ATOM 971 O O . LEU A 1 126 ? -9.635 -2.338 20.372 1.00 91.31 126 LEU A O 1
ATOM 975 N N . LEU A 1 127 ? -11.855 -2.070 20.542 1.00 91.25 127 LEU A N 1
ATOM 976 C CA . LEU A 1 127 ? -12.066 -3.216 21.425 1.00 91.25 127 LEU A CA 1
ATOM 977 C C . LEU A 1 127 ? -11.653 -4.525 20.744 1.00 91.25 127 LEU A C 1
ATOM 979 O O . LEU A 1 127 ? -10.911 -5.318 21.321 1.00 91.25 127 LEU A O 1
ATOM 983 N N . ARG A 1 128 ? -12.083 -4.740 19.494 1.00 92.94 128 ARG A N 1
ATOM 984 C CA . ARG A 1 128 ? -11.679 -5.909 18.702 1.00 92.94 128 ARG A CA 1
ATOM 985 C C . ARG A 1 128 ? -10.162 -5.969 18.533 1.00 92.94 128 ARG A C 1
ATOM 987 O O . ARG A 1 128 ? -9.588 -7.053 18.633 1.00 92.94 128 ARG A O 1
ATOM 994 N N . ALA A 1 129 ? -9.529 -4.828 18.276 1.00 93.00 129 ALA A N 1
ATOM 995 C CA . ALA A 1 129 ? -8.090 -4.750 18.099 1.00 93.00 129 ALA A CA 1
ATOM 996 C C . ALA A 1 129 ? -7.335 -5.066 19.394 1.00 93.00 129 ALA A C 1
ATOM 998 O O . ALA A 1 129 ? -6.405 -5.870 19.388 1.00 93.00 129 ALA A O 1
ATOM 999 N N . TRP A 1 130 ? -7.797 -4.509 20.513 1.00 91.94 130 TRP A N 1
ATOM 1000 C CA . TRP A 1 130 ? -7.258 -4.778 21.841 1.00 91.94 130 TRP A CA 1
ATOM 1001 C C . TRP A 1 130 ? -7.372 -6.256 22.224 1.00 91.94 130 TRP A C 1
ATOM 1003 O O . TRP A 1 130 ? -6.394 -6.845 22.680 1.00 91.94 130 TRP A O 1
ATOM 1013 N N . LEU A 1 131 ? -8.529 -6.886 21.981 1.00 93.81 131 LEU A N 1
ATOM 1014 C CA . LEU A 1 131 ? -8.724 -8.315 22.248 1.00 93.81 131 LEU A CA 1
ATOM 1015 C C . LEU A 1 131 ? -7.733 -9.179 21.456 1.00 93.81 131 LEU A C 1
ATOM 1017 O O . LEU A 1 131 ? -7.109 -10.069 22.028 1.00 93.81 131 LEU A O 1
ATOM 1021 N N . ARG A 1 132 ? -7.547 -8.899 20.160 1.00 93.50 132 ARG A N 1
ATOM 1022 C CA . ARG A 1 132 ? -6.595 -9.626 19.300 1.00 93.50 132 ARG A CA 1
ATOM 1023 C C . ARG A 1 132 ? -5.154 -9.460 19.763 1.00 93.50 132 ARG A C 1
ATOM 1025 O O . ARG A 1 132 ? -4.450 -10.451 19.933 1.00 93.50 132 ARG A O 1
ATOM 1032 N N . ALA A 1 133 ? -4.742 -8.223 20.022 1.00 93.12 133 ALA A N 1
ATOM 1033 C CA . ALA A 1 133 ? -3.400 -7.918 20.500 1.00 93.12 133 ALA A CA 1
ATOM 1034 C C . ALA A 1 133 ? -3.107 -8.603 21.848 1.00 93.12 133 ALA A C 1
ATOM 1036 O O . ALA A 1 133 ? -2.036 -9.182 22.030 1.00 93.12 133 ALA A O 1
ATOM 1037 N N . LYS A 1 134 ? -4.088 -8.621 22.763 1.00 92.31 134 LYS A N 1
ATOM 1038 C CA . LYS A 1 134 ? -3.972 -9.277 24.072 1.00 92.31 134 LYS A CA 1
ATOM 1039 C C . LYS A 1 134 ? -3.884 -10.800 23.967 1.00 92.31 134 LYS A C 1
ATOM 1041 O O . LYS A 1 134 ? -3.071 -11.397 24.670 1.00 92.31 134 LYS A O 1
ATOM 1046 N N . LEU A 1 135 ? -4.681 -11.423 23.095 1.00 94.69 135 LEU A N 1
ATOM 1047 C CA . LEU A 1 135 ? -4.621 -12.869 22.841 1.00 94.69 135 LEU A CA 1
ATOM 1048 C C . LEU A 1 135 ? -3.253 -13.291 22.291 1.00 94.69 135 LEU A C 1
ATOM 1050 O O . LEU A 1 135 ? -2.708 -14.308 22.709 1.00 94.69 135 LEU A O 1
ATOM 1054 N N . GLU A 1 136 ? -2.675 -12.480 21.407 1.00 92.81 136 GLU A N 1
ATOM 1055 C CA . GLU A 1 136 ? -1.362 -12.725 20.800 1.00 92.81 136 GLU A CA 1
ATOM 1056 C C . GLU A 1 136 ? -0.186 -12.173 21.633 1.00 92.81 136 GLU A C 1
ATOM 1058 O O . GLU A 1 136 ? 0.958 -12.244 21.193 1.00 92.81 136 GLU A O 1
ATOM 1063 N N . LYS A 1 137 ? -0.445 -11.633 22.837 1.00 92.12 137 LYS A N 1
ATOM 1064 C CA . LYS A 1 137 ? 0.559 -11.057 23.757 1.00 92.12 137 LYS A CA 1
ATOM 1065 C C . LYS A 1 137 ? 1.510 -10.052 23.087 1.00 92.12 137 LYS A C 1
ATOM 1067 O O . LYS A 1 137 ? 2.704 -10.023 23.380 1.00 92.12 137 LYS A O 1
ATOM 1072 N N . ARG A 1 138 ? 0.981 -9.210 22.200 1.00 92.25 138 ARG A N 1
ATOM 1073 C CA . ARG A 1 138 ? 1.746 -8.195 21.460 1.00 92.25 138 ARG A CA 1
ATOM 1074 C C . ARG A 1 138 ? 1.068 -6.831 21.507 1.00 92.25 138 ARG A C 1
ATOM 1076 O O . ARG A 1 138 ? -0.075 -6.706 21.940 1.00 92.25 138 ARG A O 1
ATOM 1083 N N . ALA A 1 139 ? 1.770 -5.805 21.034 1.00 91.19 139 ALA A N 1
ATOM 1084 C CA . ALA A 1 139 ? 1.187 -4.485 20.831 1.00 91.19 139 ALA A CA 1
ATOM 1085 C C . ALA A 1 139 ? 0.123 -4.499 19.715 1.00 91.19 139 ALA A C 1
ATOM 1087 O O . ALA A 1 139 ? 0.092 -5.399 18.863 1.00 91.19 139 ALA A O 1
ATOM 1088 N N . ILE A 1 140 ? -0.753 -3.490 19.727 1.00 92.75 140 ILE A N 1
ATOM 1089 C CA . ILE A 1 140 ? -1.764 -3.309 18.685 1.00 92.75 140 ILE A CA 1
ATOM 1090 C C . ILE A 1 140 ? -1.059 -2.912 17.385 1.00 92.75 140 ILE A C 1
ATOM 1092 O O . ILE A 1 140 ? -0.240 -1.992 17.341 1.00 92.75 140 ILE A O 1
ATOM 1096 N N . LEU A 1 141 ? -1.400 -3.619 16.315 1.00 94.75 141 LEU A N 1
ATOM 1097 C CA . LEU A 1 141 ? -0.918 -3.363 14.965 1.00 94.75 141 LEU A CA 1
ATOM 1098 C C . LEU A 1 141 ? -2.060 -2.777 14.116 1.00 94.75 141 LEU A C 1
ATOM 1100 O O . LEU A 1 141 ? -3.233 -3.055 14.392 1.00 94.75 141 LEU A O 1
ATOM 1104 N N . PRO A 1 142 ? -1.760 -2.028 13.038 1.00 94.00 142 PRO A N 1
ATOM 1105 C CA . PRO A 1 142 ? -2.785 -1.520 12.123 1.00 94.00 142 PRO A CA 1
ATOM 1106 C C . PRO A 1 142 ? -3.768 -2.598 11.634 1.00 94.00 142 PRO A C 1
ATOM 1108 O O . PRO A 1 142 ? -4.974 -2.349 11.581 1.00 94.00 142 PRO A O 1
ATOM 1111 N N . LYS A 1 143 ? -3.284 -3.821 11.361 1.00 95.06 143 LYS A N 1
ATOM 1112 C CA . LYS A 1 143 ? -4.106 -4.972 10.927 1.00 95.06 143 LYS A CA 1
ATOM 1113 C C . LYS A 1 143 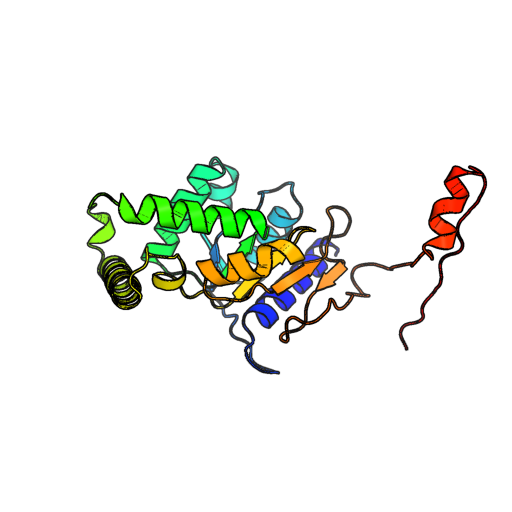? -5.187 -5.417 11.918 1.00 95.06 143 LYS A C 1
ATOM 1115 O O . LYS A 1 143 ? -6.130 -6.126 11.553 1.00 95.06 143 LYS A O 1
ATOM 1120 N N . ASP A 1 144 ? -5.042 -5.055 13.190 1.00 93.94 144 ASP A N 1
ATOM 1121 C CA . ASP A 1 144 ? -6.024 -5.401 14.214 1.00 93.94 144 ASP A CA 1
ATOM 1122 C C . ASP A 1 144 ? -7.264 -4.506 14.126 1.00 93.94 144 ASP A C 1
ATOM 1124 O O . ASP A 1 144 ? -8.367 -4.937 14.472 1.00 93.94 144 ASP A O 1
ATOM 1128 N N . ILE A 1 145 ? -7.084 -3.287 13.614 1.00 93.19 145 ILE A N 1
ATOM 1129 C CA . ILE A 1 145 ? -8.107 -2.244 13.488 1.00 93.19 145 ILE A CA 1
ATOM 1130 C C . ILE A 1 145 ? -8.686 -2.217 12.072 1.00 93.19 145 ILE A C 1
ATOM 1132 O O . ILE A 1 145 ? -9.911 -2.178 11.879 1.00 93.19 145 ILE A O 1
ATOM 1136 N N . TRP A 1 146 ? -7.802 -2.238 11.077 1.00 93.31 146 TRP A N 1
ATOM 1137 C CA . TRP A 1 146 ? -8.132 -2.194 9.661 1.00 93.31 146 TRP A CA 1
ATOM 1138 C C . TRP A 1 146 ? -7.777 -3.511 8.992 1.00 93.31 146 TRP A C 1
ATOM 1140 O O . TRP A 1 146 ? -6.774 -4.138 9.294 1.00 93.31 146 TRP A O 1
ATOM 1150 N N . GLN A 1 147 ? -8.609 -3.922 8.044 1.00 91.00 147 GLN A N 1
ATOM 1151 C CA . GLN A 1 147 ? -8.334 -5.063 7.179 1.00 91.00 147 GLN A CA 1
ATOM 1152 C C . GLN A 1 147 ? -8.499 -4.568 5.747 1.00 91.00 147 GLN A C 1
ATOM 1154 O O . GLN A 1 147 ? -9.584 -4.740 5.181 1.00 91.00 147 GLN A O 1
ATOM 1159 N N . PRO A 1 148 ? -7.483 -3.871 5.199 1.00 94.38 148 PRO A N 1
ATOM 1160 C CA . PRO A 1 148 ? -7.566 -3.376 3.837 1.00 94.38 148 PRO A CA 1
ATOM 1161 C C . PRO A 1 148 ? -7.828 -4.547 2.882 1.00 94.38 148 PRO A C 1
ATOM 1163 O O . PRO A 1 148 ? -7.417 -5.685 3.106 1.00 94.38 148 PRO A O 1
ATOM 1166 N N . LYS A 1 149 ? -8.566 -4.284 1.810 1.00 94.62 149 LYS A N 1
ATOM 1167 C CA . LYS A 1 149 ? -8.786 -5.235 0.723 1.00 94.62 149 LYS A CA 1
ATOM 1168 C C . LYS A 1 149 ? -7.504 -5.451 -0.070 1.00 94.62 149 LYS A C 1
ATOM 1170 O O . LYS A 1 149 ? -7.241 -6.590 -0.440 1.00 94.62 149 LYS A O 1
ATOM 1175 N N . GLY A 1 150 ? -6.745 -4.384 -0.314 1.00 93.81 150 GLY A N 1
ATOM 1176 C CA . GLY A 1 150 ? -5.509 -4.411 -1.086 1.00 93.81 150 GLY A CA 1
ATOM 1177 C C . GLY A 1 150 ? -4.574 -3.268 -0.704 1.00 93.81 150 GLY A C 1
ATOM 1178 O O . GLY A 1 150 ? -5.007 -2.218 -0.235 1.00 93.81 150 GLY A O 1
ATOM 1179 N N . ILE A 1 151 ? -3.281 -3.489 -0.907 1.00 94.12 151 ILE A N 1
ATOM 1180 C CA . ILE A 1 151 ? -2.237 -2.485 -0.710 1.00 94.12 151 ILE A CA 1
ATOM 1181 C C . ILE A 1 151 ? -1.438 -2.424 -2.003 1.00 94.12 151 ILE A C 1
ATOM 1183 O O . ILE A 1 151 ? -1.017 -3.468 -2.498 1.00 94.12 151 ILE A O 1
ATOM 1187 N N . LEU A 1 152 ? -1.254 -1.220 -2.532 1.00 92.38 152 LEU A N 1
ATOM 1188 C CA . LEU A 1 152 ? -0.419 -0.946 -3.689 1.00 92.38 152 LEU A CA 1
ATOM 1189 C C . LEU A 1 152 ? 0.856 -0.264 -3.204 1.00 92.38 152 LEU A C 1
ATOM 1191 O O . LEU A 1 152 ? 0.790 0.730 -2.476 1.00 92.38 152 LEU A O 1
ATOM 1195 N N . VAL A 1 153 ? 2.002 -0.798 -3.608 1.00 90.56 153 VAL A N 1
ATOM 1196 C CA . VAL A 1 153 ? 3.301 -0.180 -3.354 1.00 90.56 153 VAL A CA 1
ATOM 1197 C C . VAL A 1 153 ? 4.062 0.022 -4.646 1.00 90.56 153 VAL A C 1
ATOM 1199 O O . VAL A 1 153 ? 3.939 -0.768 -5.575 1.00 90.56 153 VAL A O 1
ATOM 1202 N N . SER A 1 154 ? 4.831 1.098 -4.696 1.00 85.19 154 SER A N 1
ATOM 1203 C CA . SER A 1 154 ? 5.790 1.371 -5.761 1.00 85.19 154 SER A CA 1
ATOM 1204 C C . SER A 1 154 ? 7.115 1.777 -5.128 1.00 85.19 154 SER A C 1
ATOM 1206 O O . SER A 1 154 ? 7.130 2.178 -3.963 1.00 85.19 154 SER A O 1
ATOM 1208 N N . GLY A 1 155 ? 8.207 1.661 -5.876 1.00 78.94 155 GLY A N 1
ATOM 1209 C CA . GLY A 1 155 ? 9.549 2.028 -5.430 1.00 78.94 155 GLY A CA 1
ATOM 1210 C C . GLY A 1 155 ? 10.522 0.854 -5.364 1.00 78.94 155 GLY A C 1
ATOM 1211 O O . GLY A 1 155 ? 10.138 -0.315 -5.283 1.00 78.94 155 GLY A O 1
ATOM 1212 N N . VAL A 1 156 ? 11.810 1.200 -5.387 1.00 80.19 156 VAL A N 1
ATOM 1213 C CA . VAL A 1 156 ? 12.952 0.266 -5.393 1.00 80.19 156 VAL A CA 1
ATOM 1214 C C . VAL A 1 156 ? 13.139 -0.487 -4.072 1.00 80.19 156 VAL A C 1
ATOM 1216 O O . VAL A 1 156 ? 13.880 -1.461 -3.998 1.00 80.19 156 VAL A O 1
ATOM 1219 N N . ASP A 1 157 ? 12.462 -0.045 -3.017 1.00 83.44 157 ASP A N 1
ATOM 1220 C CA . ASP A 1 157 ? 12.565 -0.556 -1.653 1.00 83.44 157 ASP A CA 1
ATOM 1221 C C . ASP A 1 157 ? 11.550 -1.676 -1.352 1.00 83.44 157 ASP A C 1
ATOM 1223 O O . ASP A 1 157 ? 11.547 -2.253 -0.259 1.00 83.44 157 ASP A O 1
ATOM 1227 N N . THR A 1 158 ? 10.690 -2.015 -2.318 1.00 82.62 158 THR A N 1
ATOM 1228 C CA . THR A 1 158 ? 9.616 -2.996 -2.127 1.00 82.62 158 THR A CA 1
ATOM 1229 C C . THR A 1 158 ? 10.151 -4.380 -1.767 1.00 82.62 158 THR A C 1
ATOM 1231 O O . THR A 1 158 ? 9.630 -5.011 -0.846 1.00 82.62 158 THR A O 1
ATOM 1234 N N . SER A 1 159 ? 11.217 -4.844 -2.424 1.00 83.50 159 SER A N 1
ATOM 1235 C CA . SER A 1 159 ? 11.828 -6.157 -2.160 1.00 83.50 159 SER A CA 1
ATOM 1236 C C . SER A 1 159 ? 12.299 -6.317 -0.708 1.00 83.50 159 SER A C 1
ATOM 1238 O O . SER A 1 159 ? 12.219 -7.413 -0.153 1.00 83.50 159 SER A O 1
ATOM 1240 N N . ILE A 1 160 ? 12.714 -5.216 -0.075 1.00 88.75 160 ILE A N 1
ATOM 1241 C CA . ILE A 1 160 ? 13.216 -5.174 1.301 1.00 88.75 160 ILE A CA 1
ATOM 1242 C C . ILE A 1 160 ? 12.050 -5.111 2.298 1.00 88.75 160 ILE A C 1
ATOM 1244 O O . ILE A 1 160 ? 12.001 -5.875 3.262 1.00 88.75 160 ILE A O 1
ATOM 1248 N N . TYR A 1 161 ? 11.081 -4.220 2.067 1.00 92.00 161 TYR A N 1
ATOM 1249 C CA . TYR A 1 161 ? 10.059 -3.886 3.068 1.00 92.00 161 TYR A CA 1
ATOM 1250 C C . TYR A 1 161 ? 8.727 -4.631 2.918 1.00 92.00 161 TYR A C 1
ATOM 1252 O O . TYR A 1 161 ? 7.881 -4.536 3.809 1.00 92.00 161 TYR A O 1
ATOM 1260 N N . LYS A 1 162 ? 8.516 -5.408 1.846 1.00 90.75 162 LYS A N 1
ATOM 1261 C CA . LYS A 1 162 ? 7.246 -6.117 1.577 1.00 90.75 162 LYS A CA 1
ATOM 1262 C C . LYS A 1 162 ? 6.769 -6.980 2.748 1.00 90.75 162 LYS A C 1
ATOM 1264 O O . LYS A 1 162 ? 5.591 -6.927 3.106 1.00 90.75 162 LYS A O 1
ATOM 1269 N N . ASN A 1 163 ? 7.670 -7.743 3.366 1.00 93.38 163 ASN A N 1
ATOM 1270 C CA . ASN A 1 163 ? 7.328 -8.622 4.490 1.00 93.38 163 ASN A CA 1
ATOM 1271 C C . ASN A 1 163 ? 6.979 -7.826 5.755 1.00 93.38 163 ASN A C 1
ATOM 1273 O O . ASN A 1 163 ? 5.996 -8.136 6.427 1.00 93.38 163 ASN A O 1
ATOM 1277 N N . SER A 1 164 ? 7.727 -6.761 6.040 1.00 94.81 164 SER A N 1
ATOM 1278 C CA . SER A 1 164 ? 7.458 -5.863 7.167 1.00 94.81 164 SER A CA 1
ATOM 1279 C C . SER A 1 164 ? 6.130 -5.123 6.987 1.00 94.81 164 SER A C 1
ATOM 1281 O O . SER A 1 164 ? 5.315 -5.063 7.906 1.00 94.81 164 SER A O 1
ATOM 1283 N N . ALA A 1 165 ? 5.836 -4.636 5.780 1.00 93.88 165 ALA A N 1
ATOM 1284 C CA . ALA A 1 165 ? 4.553 -4.015 5.469 1.00 93.88 165 ALA A CA 1
ATOM 1285 C C . ALA A 1 165 ? 3.388 -5.001 5.672 1.00 93.88 165 ALA A C 1
ATOM 1287 O O . ALA A 1 165 ? 2.387 -4.664 6.310 1.00 93.88 165 ALA A O 1
ATOM 1288 N N . ALA A 1 166 ? 3.542 -6.245 5.205 1.00 94.88 166 ALA A N 1
ATOM 1289 C CA . ALA A 1 166 ? 2.559 -7.302 5.427 1.00 94.88 166 ALA A CA 1
ATOM 1290 C C . ALA A 1 166 ? 2.377 -7.629 6.920 1.00 94.88 166 ALA A C 1
ATOM 1292 O O . ALA A 1 166 ? 1.252 -7.870 7.363 1.00 94.88 166 ALA A O 1
ATOM 1293 N N . HIS A 1 167 ? 3.452 -7.589 7.714 1.00 95.38 167 HIS A N 1
ATOM 1294 C CA . HIS A 1 167 ? 3.397 -7.804 9.159 1.00 95.38 167 HIS A CA 1
ATOM 1295 C C . HIS A 1 167 ? 2.498 -6.776 9.867 1.00 95.38 167 HIS A C 1
ATOM 1297 O O . HIS A 1 167 ? 1.648 -7.176 10.673 1.00 95.38 167 HIS A O 1
ATOM 1303 N N . TYR A 1 168 ? 2.647 -5.486 9.544 1.00 95.25 168 TYR A N 1
ATOM 1304 C CA . TYR A 1 168 ? 1.880 -4.398 10.163 1.00 95.25 168 TYR A CA 1
ATOM 1305 C C . TYR A 1 168 ? 0.429 -4.329 9.675 1.00 95.25 168 TYR A C 1
ATOM 1307 O O . TYR A 1 168 ? -0.489 -4.169 10.483 1.00 95.25 168 TYR A O 1
ATOM 1315 N N . TRP A 1 169 ? 0.209 -4.474 8.366 1.00 95.06 169 TRP A N 1
ATOM 1316 C CA . TRP A 1 169 ? -1.087 -4.200 7.731 1.00 95.06 169 TRP A CA 1
ATOM 1317 C C . TRP A 1 169 ? -1.907 -5.449 7.399 1.00 95.06 169 TRP A C 1
ATOM 1319 O O . TRP A 1 169 ? -3.076 -5.344 7.033 1.00 95.06 169 TRP A O 1
ATOM 1329 N N . GLY A 1 170 ? -1.328 -6.641 7.566 1.00 94.12 170 GLY A N 1
ATOM 1330 C CA . GLY A 1 170 ? -2.022 -7.923 7.417 1.00 94.12 170 GLY A CA 1
ATOM 1331 C C . GLY A 1 170 ? -2.346 -8.308 5.972 1.00 94.12 170 GLY A C 1
ATOM 1332 O O . GLY A 1 170 ? -3.031 -9.303 5.747 1.00 94.12 170 GLY A O 1
ATOM 1333 N N . VAL A 1 171 ? -1.866 -7.537 4.994 1.00 93.50 171 VAL A N 1
ATOM 1334 C CA . VAL A 1 171 ? -2.046 -7.782 3.560 1.00 93.50 171 VAL A CA 1
ATOM 1335 C C . VAL A 1 171 ? -0.697 -7.668 2.880 1.00 93.50 171 VAL A C 1
ATOM 1337 O O . VAL A 1 171 ? 0.007 -6.683 3.076 1.00 93.50 171 VAL A O 1
A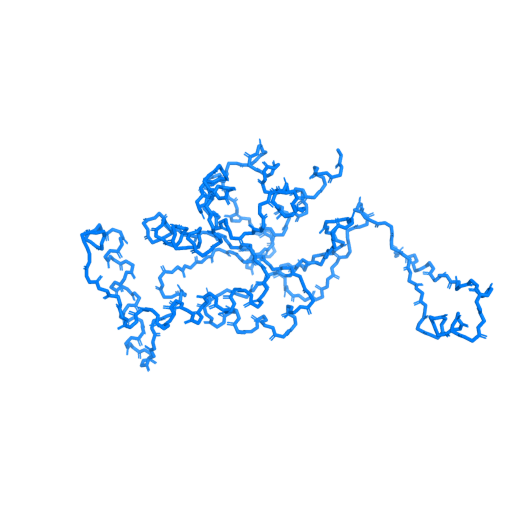TOM 1340 N N . VAL A 1 172 ? -0.351 -8.664 2.062 1.00 92.81 172 VAL A N 1
ATOM 1341 C CA . VAL A 1 172 ? 0.864 -8.615 1.246 1.00 92.81 172 VAL A CA 1
ATOM 1342 C C . VAL A 1 172 ? 0.678 -7.558 0.154 1.00 92.81 172 VAL A C 1
ATOM 1344 O O . VAL A 1 172 ? -0.227 -7.735 -0.680 1.00 92.81 172 VAL A O 1
ATOM 1347 N N . PRO A 1 173 ? 1.506 -6.496 0.140 1.00 93.50 173 PRO A N 1
ATOM 1348 C CA . PRO A 1 173 ? 1.431 -5.461 -0.879 1.00 93.50 173 PRO A CA 1
ATOM 1349 C C . PRO A 1 173 ? 1.606 -6.021 -2.289 1.00 93.50 173 PRO A C 1
ATOM 1351 O O . PRO A 1 173 ? 2.373 -6.965 -2.503 1.00 93.50 173 PRO A O 1
ATOM 1354 N N . LEU A 1 174 ? 0.875 -5.436 -3.233 1.00 94.00 174 LEU A N 1
ATOM 1355 C CA . LEU A 1 174 ? 1.074 -5.626 -4.659 1.00 94.00 174 LEU A CA 1
ATOM 1356 C C . LEU A 1 174 ? 2.006 -4.534 -5.169 1.00 94.00 174 LEU A C 1
ATOM 1358 O O . LEU A 1 174 ? 1.774 -3.352 -4.922 1.00 94.00 174 LEU A O 1
ATOM 1362 N N . GLU A 1 175 ? 3.052 -4.949 -5.864 1.00 92.62 175 GLU A N 1
ATOM 1363 C CA . GLU A 1 175 ? 4.074 -4.047 -6.374 1.00 92.62 175 GLU A CA 1
ATOM 1364 C C . GLU A 1 175 ? 3.730 -3.547 -7.776 1.00 92.62 175 GLU A C 1
ATOM 1366 O O . GLU A 1 175 ? 3.290 -4.302 -8.651 1.00 92.62 175 GLU A O 1
ATOM 1371 N N . LEU A 1 176 ? 3.952 -2.253 -7.959 1.00 90.62 176 LEU A N 1
ATOM 1372 C CA . LEU A 1 176 ? 3.949 -1.555 -9.225 1.00 90.62 176 LEU A CA 1
ATOM 1373 C C . LEU A 1 176 ? 5.350 -0.997 -9.416 1.00 90.62 176 LEU A C 1
ATOM 1375 O O . LEU A 1 176 ? 5.919 -0.406 -8.503 1.00 90.62 176 LEU A O 1
ATOM 1379 N N . TYR A 1 177 ? 5.889 -1.171 -10.608 1.00 88.81 177 TYR A N 1
ATOM 1380 C CA . TYR A 1 177 ? 7.161 -0.591 -10.985 1.00 88.81 177 TYR A CA 1
ATOM 1381 C C . TYR A 1 177 ? 6.915 0.537 -11.971 1.00 88.81 177 TYR A C 1
ATOM 1383 O O . TYR A 1 177 ? 6.161 0.388 -12.934 1.00 88.81 177 TYR A O 1
ATOM 1391 N N . GLY A 1 178 ? 7.531 1.679 -11.714 1.00 86.00 178 GLY A N 1
ATOM 1392 C CA . GLY A 1 178 ? 7.334 2.885 -12.491 1.00 86.00 178 GLY A CA 1
ATOM 1393 C C . GLY A 1 178 ? 8.317 3.968 -12.087 1.00 86.00 178 GLY A C 1
ATOM 1394 O O . GLY A 1 178 ? 8.997 3.856 -11.068 1.00 86.00 178 GLY A O 1
ATOM 1395 N N . GLY A 1 179 ? 8.363 5.012 -12.902 1.00 78.75 179 GLY A N 1
ATOM 1396 C CA . GLY A 1 179 ? 9.170 6.202 -12.674 1.00 78.75 179 GLY A CA 1
ATOM 1397 C C . GLY A 1 179 ? 8.347 7.467 -12.860 1.00 78.75 179 GLY A C 1
ATOM 1398 O O . GLY A 1 179 ? 7.182 7.428 -13.273 1.00 78.75 179 GLY A O 1
ATOM 1399 N N . THR A 1 180 ? 8.969 8.598 -12.563 1.00 74.56 180 THR A N 1
ATOM 1400 C CA . THR A 1 180 ? 8.396 9.928 -12.784 1.00 74.56 180 THR A CA 1
ATOM 1401 C C . THR A 1 180 ? 8.114 10.202 -14.260 1.00 74.56 180 THR A C 1
ATOM 1403 O O . THR A 1 180 ? 7.180 10.930 -14.580 1.00 74.56 180 THR A O 1
ATOM 1406 N N . GLU A 1 181 ? 8.871 9.570 -15.154 1.00 74.25 181 GLU A N 1
ATOM 1407 C CA . GLU A 1 181 ? 8.878 9.823 -16.593 1.00 74.25 181 GLU A CA 1
ATOM 1408 C C . GLU A 1 181 ? 7.709 9.134 -17.312 1.00 74.25 181 GLU A C 1
ATOM 1410 O O . GLU A 1 181 ? 7.124 9.709 -18.229 1.00 74.25 181 GLU A O 1
ATOM 1415 N N . GLY A 1 182 ? 7.315 7.925 -16.890 1.00 71.94 182 GLY A N 1
ATOM 1416 C CA . GLY A 1 182 ? 6.241 7.170 -17.552 1.00 71.94 182 GLY A CA 1
ATOM 1417 C C . GLY A 1 182 ? 5.287 6.414 -16.625 1.00 71.94 182 GLY A C 1
ATOM 1418 O O . GLY A 1 182 ? 4.606 5.492 -17.066 1.00 71.94 182 GLY A O 1
ATOM 1419 N N . HIS A 1 183 ? 5.165 6.856 -15.369 1.00 79.75 183 HIS A N 1
ATOM 1420 C CA . HIS A 1 183 ? 4.160 6.446 -14.374 1.00 79.75 183 HIS A CA 1
ATOM 1421 C C . HIS A 1 183 ? 4.220 4.982 -13.911 1.00 79.75 183 HIS A C 1
ATOM 1423 O O . HIS A 1 183 ? 4.466 4.717 -12.737 1.00 79.75 183 HIS A O 1
ATOM 1429 N N . THR A 1 184 ? 3.912 4.019 -14.780 1.00 86.94 184 THR A N 1
ATOM 1430 C CA . THR A 1 184 ? 3.882 2.586 -14.450 1.00 86.94 184 THR A CA 1
ATOM 1431 C C . THR A 1 184 ? 4.357 1.784 -15.651 1.00 86.94 184 THR A C 1
ATOM 1433 O O . THR A 1 184 ? 3.687 1.739 -16.678 1.00 86.94 184 THR A O 1
ATOM 1436 N N . TYR A 1 185 ? 5.508 1.141 -15.496 1.00 88.94 185 TYR A N 1
ATOM 1437 C CA . TYR A 1 185 ? 6.157 0.308 -16.505 1.00 88.94 185 TYR A CA 1
ATOM 1438 C C . TYR A 1 185 ? 5.757 -1.160 -16.369 1.00 88.94 185 TYR A C 1
ATOM 1440 O O . TYR A 1 185 ? 5.641 -1.867 -17.367 1.00 88.94 185 TYR A O 1
ATOM 1448 N N . ALA A 1 186 ? 5.534 -1.630 -15.138 1.00 91.06 186 ALA A N 1
ATOM 1449 C CA . ALA A 1 186 ? 5.163 -3.013 -14.872 1.00 91.06 186 ALA A CA 1
ATOM 1450 C C . ALA A 1 186 ? 4.329 -3.152 -13.594 1.00 91.06 186 ALA A C 1
ATOM 1452 O O . ALA A 1 186 ? 4.382 -2.304 -12.703 1.00 91.06 186 ALA A O 1
ATOM 1453 N N . LEU A 1 187 ? 3.580 -4.247 -13.473 1.00 92.00 187 LEU A N 1
ATOM 1454 C CA . LEU A 1 187 ? 2.832 -4.582 -12.257 1.00 92.00 187 LEU A CA 1
ATOM 1455 C C . LEU A 1 187 ? 2.890 -6.076 -11.942 1.00 92.00 187 LEU A C 1
ATOM 1457 O O . LEU A 1 187 ? 3.065 -6.905 -12.835 1.00 92.00 187 LEU A O 1
ATOM 1461 N N . GLN A 1 188 ? 2.712 -6.443 -10.673 1.00 92.50 188 GLN A N 1
ATOM 1462 C CA . GLN A 1 188 ? 2.570 -7.854 -10.311 1.00 92.50 188 GLN A CA 1
ATOM 1463 C C . GLN A 1 188 ? 1.180 -8.377 -10.676 1.00 92.50 188 GLN A C 1
ATOM 1465 O O . GLN A 1 188 ? 0.171 -7.686 -10.536 1.00 92.50 188 GLN A O 1
ATOM 1470 N N . GLY A 1 189 ? 1.109 -9.654 -11.053 1.00 91.88 189 GLY A N 1
ATOM 1471 C CA . GLY A 1 189 ? -0.158 -10.378 -11.092 1.00 91.88 189 GLY A CA 1
ATOM 1472 C C . GLY A 1 189 ? -0.745 -10.598 -9.690 1.00 91.88 189 GLY A C 1
ATOM 1473 O O . GLY A 1 189 ? -0.093 -10.389 -8.666 1.00 91.88 189 GLY A O 1
ATOM 1474 N N . TRP A 1 190 ? -1.975 -11.116 -9.622 1.00 89.81 190 TRP A N 1
ATOM 1475 C CA . TRP A 1 190 ? -2.649 -11.445 -8.351 1.00 89.81 190 TRP A CA 1
ATOM 1476 C C . TRP A 1 190 ? -1.852 -12.440 -7.481 1.00 89.81 190 TRP A C 1
ATOM 1478 O O . TRP A 1 190 ? -1.973 -12.446 -6.253 1.00 89.81 190 TRP A O 1
ATOM 1488 N N . ASN A 1 191 ? -1.007 -13.261 -8.117 1.00 89.38 191 ASN A N 1
ATOM 1489 C CA . ASN A 1 191 ? -0.101 -14.211 -7.472 1.00 89.38 191 ASN A CA 1
ATOM 1490 C C . ASN A 1 191 ? 1.099 -13.540 -6.772 1.00 89.38 191 ASN A C 1
ATOM 1492 O O . ASN A 1 191 ? 1.815 -14.228 -6.048 1.00 89.38 191 ASN A O 1
ATOM 1496 N N . ARG A 1 192 ? 1.313 -12.227 -6.971 1.00 88.06 192 ARG A N 1
ATOM 1497 C CA . ARG A 1 192 ? 2.404 -11.419 -6.396 1.00 88.06 192 ARG A CA 1
ATOM 1498 C C . ARG A 1 192 ? 3.808 -11.924 -6.757 1.00 88.06 192 ARG A C 1
ATOM 1500 O O . ARG A 1 192 ? 4.745 -11.710 -5.984 1.00 88.06 192 ARG A O 1
ATOM 1507 N N . LYS A 1 193 ? 3.942 -12.618 -7.896 1.00 87.31 193 LYS A N 1
ATOM 1508 C CA . LYS A 1 193 ? 5.202 -13.187 -8.399 1.00 87.31 193 LYS A CA 1
ATOM 1509 C C . LYS A 1 193 ? 5.632 -12.492 -9.682 1.00 87.31 193 LYS A C 1
ATOM 1511 O O . LYS A 1 193 ? 4.884 -12.528 -10.655 1.00 87.31 193 LYS A O 1
ATOM 1516 N N . GLY A 1 194 ? 6.853 -11.958 -9.677 1.00 88.19 194 GLY A N 1
ATOM 1517 C CA . GLY A 1 194 ? 7.424 -11.246 -10.819 1.00 88.19 194 GLY A CA 1
ATOM 1518 C C . GLY A 1 194 ? 6.627 -9.997 -11.195 1.00 88.19 194 GLY A C 1
ATOM 1519 O O . GLY A 1 194 ? 5.528 -9.762 -10.694 1.00 88.19 194 GLY A O 1
ATOM 1520 N N . LEU A 1 195 ? 7.194 -9.188 -12.079 1.00 91.19 195 LEU A N 1
ATOM 1521 C CA . LEU A 1 195 ? 6.527 -8.035 -12.669 1.00 91.19 195 LEU A CA 1
ATOM 1522 C C . LEU A 1 195 ? 6.205 -8.353 -14.129 1.00 91.19 195 LEU A C 1
ATOM 1524 O O . LEU A 1 195 ? 6.986 -9.001 -14.816 1.00 91.19 195 LEU A O 1
ATOM 1528 N N . THR A 1 196 ? 5.034 -7.929 -14.589 1.00 91.69 196 THR A N 1
ATOM 1529 C CA . THR A 1 196 ? 4.619 -8.021 -15.991 1.00 91.69 196 THR A CA 1
ATOM 1530 C C . THR A 1 196 ? 4.644 -6.627 -16.592 1.00 91.69 196 THR A C 1
ATOM 1532 O O . THR A 1 196 ? 4.002 -5.722 -16.054 1.00 91.69 196 THR A O 1
ATOM 1535 N N . PHE A 1 197 ? 5.393 -6.457 -17.681 1.00 91.50 197 PHE A N 1
ATOM 1536 C CA . PHE A 1 197 ? 5.493 -5.183 -18.382 1.00 91.50 197 PHE A CA 1
ATOM 1537 C C . PHE A 1 197 ? 4.167 -4.780 -19.024 1.00 91.50 197 PHE A C 1
ATOM 1539 O O . PHE A 1 197 ? 3.430 -5.608 -19.561 1.00 91.50 197 PHE A O 1
ATOM 1546 N N . LEU A 1 198 ? 3.893 -3.482 -18.984 1.00 89.12 198 LEU A N 1
ATOM 1547 C CA . LEU A 1 198 ? 2.783 -2.853 -19.680 1.00 89.12 198 LEU A CA 1
ATOM 1548 C C . LEU A 1 198 ? 3.278 -2.319 -21.022 1.00 89.12 198 LEU A C 1
ATOM 1550 O O . LEU A 1 198 ? 3.707 -1.170 -21.126 1.00 89.12 198 LEU A O 1
ATOM 1554 N N . ALA A 1 199 ? 3.233 -3.166 -22.051 1.00 84.00 199 ALA A N 1
ATOM 1555 C CA . ALA A 1 199 ? 3.734 -2.834 -23.388 1.00 84.00 199 ALA A CA 1
ATOM 1556 C C . ALA A 1 199 ? 3.013 -1.634 -24.039 1.00 84.00 199 ALA A C 1
ATOM 1558 O O . ALA A 1 199 ? 3.538 -1.008 -24.954 1.00 84.00 199 ALA A O 1
ATOM 1559 N N . ASP A 1 200 ? 1.812 -1.288 -23.569 1.00 84.00 200 ASP A N 1
ATOM 1560 C CA . ASP A 1 200 ? 1.057 -0.123 -24.026 1.00 84.00 200 ASP A CA 1
ATOM 1561 C C . ASP A 1 200 ? 1.445 1.185 -23.310 1.00 84.00 200 ASP A C 1
ATOM 1563 O O . ASP A 1 200 ? 1.051 2.267 -23.767 1.00 84.00 200 ASP A O 1
ATOM 1567 N N . MET A 1 201 ? 2.202 1.105 -22.208 1.00 81.69 201 MET A N 1
ATOM 1568 C CA . MET A 1 201 ? 2.677 2.256 -21.432 1.00 81.69 201 MET A CA 1
ATOM 1569 C C . MET A 1 201 ? 4.019 2.772 -21.940 1.00 81.69 201 MET A C 1
ATOM 1571 O O . MET A 1 201 ? 4.168 3.976 -22.143 1.00 81.69 201 MET A O 1
ATOM 1575 N N . VAL A 1 202 ? 4.980 1.870 -22.141 1.00 80.19 202 VAL A N 1
ATOM 1576 C CA . VAL A 1 202 ? 6.348 2.199 -22.550 1.00 80.19 202 VAL A CA 1
ATOM 1577 C C . VAL A 1 202 ? 6.900 1.142 -23.495 1.00 80.19 202 VAL A C 1
ATOM 1579 O O . VAL A 1 202 ? 6.635 -0.048 -23.340 1.00 80.19 202 VAL A O 1
ATOM 1582 N N . PHE A 1 203 ? 7.698 1.592 -24.461 1.00 84.19 203 PHE A N 1
ATOM 1583 C CA . PHE A 1 203 ? 8.545 0.708 -25.247 1.00 84.19 203 PHE A CA 1
ATOM 1584 C C . PHE A 1 203 ? 9.856 0.513 -24.485 1.00 84.19 203 PHE A C 1
ATOM 1586 O O . PHE A 1 203 ? 10.542 1.490 -24.189 1.00 84.19 203 PHE A O 1
ATOM 1593 N N . LEU A 1 204 ? 10.155 -0.729 -24.111 1.00 82.94 204 LEU A N 1
ATOM 1594 C CA . LEU A 1 204 ? 11.344 -1.070 -23.338 1.00 82.94 204 LEU A CA 1
ATOM 1595 C C . LEU A 1 204 ? 12.388 -1.690 -24.257 1.00 82.94 204 LEU A C 1
ATOM 1597 O O . LEU A 1 204 ? 12.099 -2.641 -24.981 1.00 82.94 204 LEU A O 1
ATOM 1601 N N . GLU A 1 205 ? 13.600 -1.160 -24.180 1.00 84.12 205 GLU A N 1
ATOM 1602 C CA . GLU A 1 205 ? 14.787 -1.730 -24.802 1.00 84.12 205 GLU A CA 1
ATOM 1603 C C . GLU A 1 205 ? 15.734 -2.190 -23.695 1.00 84.12 205 GLU A C 1
ATOM 1605 O O . GLU A 1 205 ? 15.914 -1.492 -22.695 1.00 84.12 205 GLU A O 1
ATOM 1610 N N . PHE A 1 206 ? 16.323 -3.374 -23.860 1.00 86.38 206 PHE A N 1
ATOM 1611 C CA . PHE A 1 206 ? 17.245 -3.943 -22.885 1.00 86.38 206 PHE A CA 1
ATOM 1612 C C . PHE A 1 206 ? 18.660 -3.896 -23.446 1.00 86.38 206 PHE A C 1
ATOM 1614 O O . PHE A 1 206 ? 18.938 -4.436 -24.517 1.00 86.38 206 PHE A O 1
ATOM 1621 N N . ILE A 1 207 ? 19.554 -3.241 -22.714 1.00 85.56 207 ILE A N 1
ATOM 1622 C CA . ILE A 1 207 ? 20.981 -3.219 -23.018 1.00 85.56 207 ILE A CA 1
ATOM 1623 C C . ILE A 1 207 ? 21.630 -4.318 -22.165 1.00 85.56 207 ILE A C 1
ATOM 1625 O O . ILE A 1 207 ? 21.453 -4.300 -20.945 1.00 85.56 207 ILE A O 1
ATOM 1629 N N . PRO A 1 208 ? 22.333 -5.293 -22.770 1.00 87.31 208 PRO A N 1
ATOM 1630 C CA . PRO A 1 208 ? 23.100 -6.282 -22.021 1.00 87.31 208 PRO A CA 1
ATOM 1631 C C . PRO A 1 208 ? 24.084 -5.613 -21.059 1.00 87.31 208 PRO A C 1
ATOM 1633 O O . PRO A 1 208 ? 24.662 -4.576 -21.376 1.00 87.31 208 PRO A O 1
ATOM 1636 N N . TYR A 1 209 ? 24.315 -6.214 -19.896 1.00 83.81 209 TYR A N 1
ATOM 1637 C CA . TYR A 1 209 ? 25.185 -5.617 -18.879 1.00 83.81 209 TYR A CA 1
ATOM 1638 C C . TYR A 1 209 ? 26.624 -5.420 -19.387 1.00 83.81 209 TYR A C 1
ATOM 1640 O O . TYR A 1 209 ? 27.287 -4.434 -19.079 1.00 83.81 209 TYR A O 1
ATOM 1648 N N . GLU A 1 210 ? 27.093 -6.322 -20.246 1.00 84.31 210 GLU A N 1
ATOM 1649 C CA . GLU A 1 210 ? 28.406 -6.243 -20.883 1.00 84.31 210 GLU A CA 1
ATOM 1650 C C . GLU A 1 210 ? 28.527 -5.051 -21.847 1.00 84.31 210 GLU A C 1
ATOM 1652 O O . GLU A 1 210 ? 29.632 -4.585 -22.117 1.00 84.31 210 GLU A O 1
ATOM 1657 N N . GLU A 1 211 ? 27.406 -4.560 -22.383 1.00 84.00 211 GLU A N 1
ATOM 1658 C CA . GLU A 1 211 ? 27.338 -3.383 -23.254 1.00 84.00 211 GLU A CA 1
ATOM 1659 C C . GLU A 1 211 ? 27.302 -2.072 -22.452 1.00 84.00 211 GLU A C 1
ATOM 1661 O O . GLU A 1 211 ? 27.796 -1.055 -22.935 1.00 84.00 211 GLU A O 1
ATOM 1666 N N . GLU A 1 212 ? 26.767 -2.095 -21.226 1.00 81.19 212 GLU A N 1
ATOM 1667 C CA . GLU A 1 212 ? 26.630 -0.923 -20.344 1.00 81.19 212 GLU A CA 1
ATOM 1668 C C . GLU A 1 212 ? 27.985 -0.354 -19.888 1.00 81.19 212 GLU A C 1
ATOM 1670 O O . GLU A 1 212 ? 28.118 0.852 -19.687 1.00 81.19 212 GLU A O 1
ATOM 1675 N N . LEU A 1 213 ? 29.007 -1.204 -19.744 1.00 81.06 213 LEU A N 1
ATOM 1676 C CA . LEU A 1 213 ? 30.329 -0.797 -19.248 1.00 81.06 213 LEU A CA 1
ATOM 1677 C C . LEU A 1 213 ? 31.205 -0.145 -20.330 1.00 81.06 213 LEU A C 1
ATOM 1679 O O . LEU A 1 213 ? 32.081 0.657 -20.022 1.00 81.06 213 LEU A O 1
ATOM 1683 N N . LYS A 1 214 ? 30.955 -0.447 -21.607 1.00 81.12 214 LYS A N 1
ATOM 1684 C CA . LYS A 1 214 ? 31.800 -0.024 -22.739 1.00 81.12 214 LYS A CA 1
ATOM 1685 C C . LYS A 1 214 ? 31.843 1.495 -22.981 1.00 81.12 214 LYS A C 1
ATOM 1687 O O . LYS A 1 214 ? 32.913 1.984 -23.343 1.00 81.12 214 LYS A O 1
ATOM 1692 N N . PRO A 1 215 ? 30.757 2.267 -22.763 1.00 79.62 215 PRO A N 1
ATOM 1693 C CA . PRO A 1 215 ? 30.805 3.725 -22.830 1.00 79.62 215 PRO A CA 1
ATOM 1694 C C . PRO A 1 215 ? 31.754 4.379 -21.817 1.00 79.62 215 PRO A C 1
ATOM 1696 O O . PRO A 1 215 ? 32.191 5.498 -22.059 1.00 79.62 215 PRO A O 1
ATOM 1699 N N . GLN A 1 216 ? 32.088 3.708 -20.704 1.00 77.94 216 GLN A N 1
ATOM 1700 C CA . GLN A 1 216 ? 33.030 4.251 -19.713 1.00 77.94 216 GLN A CA 1
ATOM 1701 C C . GLN A 1 216 ? 34.465 4.298 -20.257 1.00 77.94 216 GLN A C 1
ATOM 1703 O O . GLN A 1 216 ? 35.208 5.224 -19.943 1.00 77.94 216 GLN A O 1
ATOM 1708 N N . ASP A 1 217 ? 34.827 3.336 -21.109 1.00 79.31 217 ASP A N 1
ATOM 1709 C CA . ASP A 1 217 ? 36.151 3.246 -21.732 1.00 79.31 217 ASP A CA 1
ATOM 1710 C C . ASP A 1 217 ? 36.202 3.923 -23.117 1.00 79.31 217 ASP A C 1
ATOM 1712 O O . ASP A 1 217 ? 37.282 4.213 -23.636 1.00 79.31 217 ASP A O 1
ATOM 1716 N N . ASN A 1 218 ? 35.043 4.178 -23.736 1.00 81.12 218 ASN A N 1
ATOM 1717 C CA . ASN A 1 218 ? 34.923 4.847 -25.030 1.00 81.12 218 ASN A CA 1
ATOM 1718 C C . ASN A 1 218 ? 33.611 5.644 -25.139 1.00 81.12 218 ASN A C 1
ATOM 1720 O O . ASN A 1 218 ? 32.568 5.090 -25.483 1.00 81.12 218 ASN A O 1
ATOM 1724 N N . GLU A 1 219 ? 33.686 6.966 -24.965 1.00 78.12 219 GLU A N 1
ATOM 1725 C CA . GLU A 1 219 ? 32.527 7.876 -25.024 1.00 78.12 219 GLU A CA 1
ATOM 1726 C C . GLU A 1 219 ? 31.783 7.871 -26.375 1.00 78.12 219 GLU A C 1
ATOM 1728 O O . GLU A 1 219 ? 30.622 8.269 -26.445 1.00 78.12 219 GLU A O 1
ATOM 1733 N N . SER A 1 220 ? 32.426 7.417 -27.460 1.00 83.19 220 SER A N 1
ATOM 1734 C CA . SER A 1 220 ? 31.792 7.309 -28.785 1.00 83.19 220 SER A CA 1
ATOM 1735 C C . SER A 1 220 ? 31.039 5.991 -29.008 1.00 83.19 220 SER A C 1
ATOM 1737 O O . SER A 1 220 ? 30.378 5.823 -30.035 1.00 83.19 220 SER A O 1
ATOM 1739 N N . TYR A 1 221 ? 31.132 5.048 -28.066 1.00 82.62 221 TYR A N 1
ATOM 1740 C CA . TYR A 1 221 ? 30.467 3.756 -28.157 1.00 82.62 221 TYR A CA 1
ATOM 1741 C C . TYR A 1 221 ? 28.953 3.896 -27.967 1.00 82.62 221 TYR A C 1
ATOM 1743 O O . TYR A 1 221 ? 28.488 4.394 -26.944 1.00 82.62 221 TYR A O 1
ATOM 1751 N N . GLN A 1 222 ? 28.176 3.405 -28.934 1.00 79.31 222 GLN A N 1
ATOM 1752 C CA . GLN A 1 222 ? 26.724 3.284 -28.812 1.00 79.31 222 GLN A CA 1
ATOM 1753 C C . GLN A 1 222 ? 26.351 1.827 -28.504 1.00 79.31 222 GLN A C 1
ATOM 1755 O O . GLN A 1 222 ? 26.567 0.962 -29.360 1.00 79.31 222 GLN A O 1
ATOM 1760 N N . PRO A 1 223 ? 25.792 1.538 -27.313 1.00 79.38 223 PRO A N 1
ATOM 1761 C CA . PRO A 1 223 ? 25.318 0.204 -26.965 1.00 79.38 223 PRO A CA 1
ATOM 1762 C C . PRO A 1 223 ? 24.246 -0.279 -27.939 1.00 79.38 223 PRO A C 1
ATOM 1764 O O . PRO A 1 223 ? 23.339 0.474 -28.298 1.00 79.38 223 PRO A O 1
ATOM 1767 N N . SER A 1 224 ? 24.322 -1.545 -28.345 1.00 77.56 224 SER A N 1
ATOM 1768 C CA . SER A 1 224 ? 23.280 -2.154 -29.178 1.00 77.56 224 SER A CA 1
ATOM 1769 C C . SER A 1 224 ? 22.210 -2.804 -28.294 1.00 77.56 224 SER A C 1
ATOM 1771 O O . SER A 1 224 ? 22.514 -3.786 -27.613 1.00 77.56 224 SER A O 1
ATOM 1773 N N . PRO A 1 225 ? 20.961 -2.301 -28.281 1.00 74.81 225 PRO A N 1
ATOM 1774 C CA . PRO A 1 225 ? 19.902 -2.915 -27.495 1.00 74.81 225 PRO A CA 1
ATOM 1775 C C . PRO A 1 225 ? 19.507 -4.268 -28.092 1.00 74.81 225 PRO A C 1
ATOM 1777 O O . PRO A 1 225 ? 19.370 -4.424 -29.310 1.00 74.81 225 PRO A O 1
ATOM 1780 N N . VAL A 1 226 ? 19.256 -5.249 -27.228 1.00 71.94 226 VAL A N 1
ATOM 1781 C CA . VAL A 1 226 ? 18.606 -6.493 -27.634 1.00 71.94 226 VAL A CA 1
ATOM 1782 C C . VAL A 1 226 ? 17.110 -6.222 -27.707 1.00 71.94 226 VAL A C 1
ATOM 1784 O O . VAL A 1 226 ? 16.457 -5.910 -26.710 1.00 71.94 226 VAL A O 1
ATOM 1787 N N . LYS A 1 227 ? 16.549 -6.353 -28.910 1.00 57.19 227 LYS A N 1
ATOM 1788 C CA . LYS A 1 227 ? 15.101 -6.410 -29.101 1.00 57.19 227 LYS A CA 1
ATOM 1789 C C . LYS A 1 227 ? 14.650 -7.821 -28.751 1.00 57.19 227 LYS A C 1
ATOM 1791 O O . LYS A 1 227 ? 14.529 -8.662 -29.639 1.00 57.19 227 LYS A O 1
ATOM 1796 N N . GLU A 1 228 ? 14.439 -8.110 -27.469 1.00 51.03 228 GLU A N 1
ATOM 1797 C CA . GLU A 1 228 ? 13.649 -9.290 -27.119 1.00 51.03 228 GLU A CA 1
ATOM 1798 C C . GLU A 1 228 ? 12.228 -9.046 -27.628 1.00 51.03 228 GLU A C 1
ATOM 1800 O O . GLU A 1 228 ? 11.442 -8.293 -27.053 1.00 51.03 228 GLU A O 1
ATOM 1805 N N . GLY A 1 229 ? 11.924 -9.642 -28.782 1.00 43.06 229 GLY A N 1
ATOM 1806 C CA . GLY A 1 229 ? 10.557 -9.802 -29.230 1.00 43.06 229 GLY A CA 1
ATOM 1807 C C . GLY A 1 229 ? 9.805 -10.568 -28.152 1.00 43.06 229 GLY A C 1
ATOM 1808 O O . GLY A 1 229 ? 10.169 -11.695 -27.819 1.00 43.06 229 GLY A O 1
ATOM 1809 N N . LEU A 1 230 ? 8.763 -9.945 -27.604 1.00 37.75 230 LEU A N 1
ATOM 1810 C CA . LEU A 1 230 ? 7.676 -10.696 -26.989 1.00 37.75 230 LEU A CA 1
ATOM 1811 C C . LEU A 1 230 ? 7.279 -11.813 -27.977 1.00 37.75 230 LEU A C 1
ATOM 1813 O O . LEU A 1 230 ? 7.132 -11.502 -29.164 1.00 37.75 230 LEU A O 1
ATOM 1817 N N . PRO A 1 231 ? 7.169 -13.078 -27.534 1.00 38.72 231 PRO A N 1
ATOM 1818 C CA . PRO A 1 231 ? 6.681 -14.149 -28.395 1.00 38.72 231 PRO A CA 1
ATOM 1819 C C . PRO A 1 231 ? 5.290 -13.836 -28.960 1.00 38.72 231 PRO A C 1
ATOM 1821 O O . PRO A 1 231 ? 4.500 -13.148 -28.266 1.00 38.72 231 PRO A O 1
#

Sequence (231 aa):
QSVEKAVRSYLAGAILASCRRKGEVRLAPGTRILAILAPPPYASGEAFRALSQIFSAHMMPSLETAETVEFQERIAQGFKMALRYGLDYIGSLASILVRLGEVFTEQSGRMKFSLFMLHPGVAFRLLRAWLRAKLEKRAILPKDIWQPKGILVSGVDTSIYKNSAAHYWGVVPLELYGGTEGHTYALQGWNRKGLTFLADMVFLEFIPYEEELKPQDNESYQPSPVKEGLP

pLDDT: mean 85.69, std 9.04, range [37.75, 95.38]